Protein AF-A0A7X5ISE6-F1 (afdb_monomer_lite)

Sequence (193 aa):
TLRMEYLSPSQRSSCTLHPVLLGSSGAILRELVGQMGFSLFFSFTLLALGLLLFLIALVLTRFETAGAAFFWLGLFCVCVGSWVFGECNLTGVLIDAPVILYLLAFLGLFTLAVPMLKLGCMVLNLRWESRRLLHGMILALEFCIGAAIVLQLSGIAAFCKTMYLFHVLVPLSLCVFAAVLLRENARYQNRMA

pLDDT: mean 88.92, std 10.64, range [37.72, 98.0]

Secondary structure (DSSP, 8-state):
------PPPTT-S--PPPPPP-S-HHHHHHHHHHHHHHHHHHHHHHHHHHHHHHHHHHHHTTT-THHHHHHHHHHHHHHHHHHHHHT-HHHHHH-S-HHHHHHHHHHHHHHTHHHHHHHHHHHS---HHHHHHHHHHHHHHHHHHHHHHHHHHTTSS-HHHHHHHHHHHHHHHHHHHHHHHHHHHHHH-----

Structure (mmCIF, N/CA/C/O backbone):
data_AF-A0A7X5ISE6-F1
#
_entry.id   AF-A0A7X5ISE6-F1
#
loop_
_atom_site.group_PDB
_atom_site.id
_atom_site.type_symbol
_atom_site.label_atom_id
_atom_site.label_alt_id
_atom_site.label_comp_id
_atom_site.label_asym_id
_atom_site.label_entity_id
_atom_site.label_seq_id
_atom_site.pdbx_PDB_ins_code
_atom_site.Cartn_x
_atom_site.Cartn_y
_atom_site.Cartn_z
_atom_site.occupancy
_atom_site.B_iso_or_equiv
_atom_site.auth_seq_id
_atom_site.auth_comp_id
_atom_site.auth_asym_id
_atom_site.auth_atom_id
_atom_site.pdbx_PDB_model_num
ATOM 1 N N . THR A 1 1 ? 23.378 4.872 -34.769 1.00 69.81 1 THR A N 1
ATOM 2 C CA . THR A 1 1 ? 22.743 5.843 -33.851 1.00 69.81 1 THR A CA 1
ATOM 3 C C . THR A 1 1 ? 21.479 5.216 -33.305 1.00 69.81 1 THR A C 1
ATOM 5 O O . THR A 1 1 ? 20.691 4.707 -34.089 1.00 69.81 1 THR A O 1
ATOM 8 N N . LEU A 1 2 ? 21.312 5.165 -31.981 1.00 76.69 2 LEU A N 1
ATOM 9 C CA . LEU A 1 2 ? 20.079 4.667 -31.365 1.00 76.69 2 LEU A CA 1
ATOM 10 C C . LEU A 1 2 ? 19.071 5.826 -31.322 1.00 76.69 2 LEU A C 1
ATOM 12 O O . LEU A 1 2 ? 19.390 6.879 -30.775 1.00 76.69 2 LEU A O 1
ATOM 16 N N . ARG A 1 3 ? 17.897 5.662 -31.936 1.00 82.44 3 ARG A N 1
ATOM 17 C CA . ARG A 1 3 ? 16.819 6.664 -31.951 1.00 82.44 3 ARG A CA 1
ATOM 18 C C . ARG A 1 3 ? 15.628 6.081 -31.199 1.00 82.44 3 ARG A C 1
ATOM 20 O O . ARG A 1 3 ? 15.099 5.058 -31.616 1.00 82.44 3 ARG A O 1
ATOM 27 N N . MET A 1 4 ? 15.244 6.710 -30.091 1.00 79.12 4 MET A N 1
ATOM 28 C CA . MET A 1 4 ? 14.016 6.383 -29.364 1.00 79.12 4 MET A CA 1
ATOM 29 C C . MET A 1 4 ? 12.951 7.416 -29.714 1.00 79.12 4 MET A C 1
ATOM 31 O O . MET A 1 4 ? 13.201 8.616 -29.606 1.00 79.12 4 MET A O 1
ATOM 35 N N . GLU A 1 5 ? 11.777 6.951 -30.128 1.00 83.69 5 GLU A N 1
ATOM 36 C CA . GLU A 1 5 ? 10.619 7.800 -30.400 1.00 83.69 5 GLU A CA 1
ATOM 37 C C . GLU A 1 5 ? 9.554 7.545 -29.341 1.00 83.69 5 GLU A C 1
ATOM 39 O O . GLU A 1 5 ? 9.140 6.409 -29.119 1.00 83.69 5 GLU A O 1
ATOM 44 N N . TYR A 1 6 ? 9.129 8.612 -28.671 1.00 76.44 6 TYR A N 1
ATOM 45 C CA . TYR A 1 6 ? 8.110 8.556 -27.634 1.00 76.44 6 TYR A CA 1
ATOM 46 C C . TYR A 1 6 ? 6.813 9.144 -28.176 1.00 76.44 6 TYR A C 1
ATOM 48 O O . TYR A 1 6 ? 6.801 10.244 -28.728 1.00 76.44 6 TYR A O 1
ATOM 56 N N . LEU A 1 7 ? 5.713 8.417 -27.996 1.00 78.12 7 LEU A N 1
ATOM 57 C CA . LEU A 1 7 ? 4.374 8.910 -28.293 1.00 78.12 7 LEU A CA 1
ATOM 58 C C . LEU A 1 7 ? 3.784 9.551 -27.037 1.00 78.12 7 LEU A C 1
ATOM 60 O O . LEU A 1 7 ? 3.922 9.018 -25.934 1.00 78.12 7 LEU A O 1
ATOM 64 N N . SER A 1 8 ? 3.119 10.694 -27.201 1.00 73.62 8 SER A N 1
ATOM 65 C CA . SER A 1 8 ? 2.448 11.356 -26.083 1.00 73.62 8 SER A CA 1
ATOM 66 C C . SER A 1 8 ? 1.274 10.497 -25.587 1.00 73.62 8 SER A C 1
ATOM 68 O O . SER A 1 8 ? 0.441 10.088 -26.404 1.00 73.62 8 SER A O 1
ATOM 70 N N . PRO A 1 9 ? 1.177 10.194 -24.280 1.00 67.81 9 PRO A N 1
ATOM 71 C CA . PRO A 1 9 ? 0.080 9.395 -23.751 1.00 67.81 9 PRO A CA 1
ATOM 72 C C . PRO A 1 9 ? -1.248 10.162 -23.824 1.00 67.81 9 PRO A C 1
ATOM 74 O O . PRO A 1 9 ? -1.342 11.308 -23.401 1.00 67.81 9 PRO A O 1
ATOM 77 N N . SER A 1 10 ? -2.323 9.501 -24.263 1.00 67.56 10 SER A N 1
ATOM 78 C CA . SER A 1 10 ? -3.666 10.106 -24.348 1.00 67.56 10 SER A CA 1
ATOM 79 C C . SER A 1 10 ? -4.289 10.444 -22.987 1.00 67.56 10 SER A C 1
ATOM 81 O O . SER A 1 10 ? -5.228 11.230 -22.910 1.00 67.56 10 SER A O 1
ATOM 83 N N . GLN A 1 11 ? -3.776 9.856 -21.901 1.00 64.38 11 GLN A N 1
ATOM 84 C CA . GLN A 1 11 ? -4.344 9.991 -20.555 1.00 64.38 11 GLN A CA 1
ATOM 85 C C . GLN A 1 11 ? -3.546 10.901 -19.604 1.00 64.38 11 GLN A C 1
ATOM 87 O O . GLN A 1 11 ? -3.970 11.078 -18.459 1.00 64.38 11 GLN A O 1
ATOM 92 N N . ARG A 1 12 ? -2.400 11.467 -20.022 1.00 64.12 12 ARG A N 1
ATOM 93 C CA . ARG A 1 12 ? -1.559 12.345 -19.178 1.00 64.12 12 ARG A CA 1
ATOM 94 C C . ARG A 1 12 ? -0.988 13.509 -19.986 1.00 64.12 12 ARG A C 1
ATOM 96 O O . ARG A 1 12 ? -0.661 13.345 -21.151 1.00 64.12 12 ARG A O 1
ATOM 103 N N . SER A 1 13 ? -0.839 14.669 -19.349 1.00 68.88 13 SER A N 1
ATOM 104 C CA . SER A 1 13 ? -0.326 15.897 -19.976 1.00 68.88 13 SER A CA 1
ATOM 105 C C . SER A 1 13 ? 1.185 16.106 -19.814 1.00 68.88 13 SER A C 1
ATOM 107 O O . SER A 1 13 ? 1.724 17.064 -20.360 1.00 68.88 13 SER A O 1
ATOM 109 N N . SER A 1 14 ? 1.876 15.239 -19.068 1.00 68.00 14 SER A N 1
ATOM 110 C CA . SER A 1 14 ? 3.328 15.281 -18.881 1.00 68.00 14 SER A CA 1
ATOM 111 C C . SER A 1 14 ? 3.938 13.877 -18.924 1.00 68.00 14 SER A C 1
ATOM 113 O O . SER A 1 14 ? 3.297 12.886 -18.562 1.00 68.00 14 SER A O 1
ATOM 115 N N . CYS A 1 15 ? 5.187 13.797 -19.387 1.00 67.25 15 CYS A N 1
ATOM 116 C CA . CYS A 1 15 ? 5.991 12.581 -19.421 1.00 67.25 15 CYS A CA 1
ATOM 117 C C . CYS A 1 15 ? 7.351 12.888 -18.793 1.00 67.25 15 CYS A C 1
ATOM 119 O O . CYS A 1 15 ? 8.060 13.781 -19.256 1.00 67.25 15 CYS A O 1
ATOM 121 N N . THR A 1 16 ? 7.701 12.161 -17.735 1.00 67.88 16 THR A N 1
ATOM 122 C CA . THR A 1 16 ? 9.050 12.193 -17.168 1.00 67.88 16 THR A CA 1
ATOM 123 C C . THR A 1 16 ? 9.841 11.062 -17.800 1.00 67.88 16 THR A C 1
ATOM 125 O O . THR A 1 16 ? 9.477 9.895 -17.659 1.00 67.88 16 THR A O 1
ATOM 128 N N . LEU A 1 17 ? 10.913 11.408 -18.507 1.00 72.75 17 LEU A N 1
ATOM 129 C CA . LEU A 1 17 ? 11.835 10.429 -19.064 1.00 72.75 17 LEU A CA 1
ATOM 130 C C . LEU A 1 17 ? 12.880 10.079 -18.010 1.00 72.75 17 LEU A C 1
ATOM 132 O O . LEU A 1 17 ? 13.630 10.941 -17.552 1.00 72.75 17 LEU A O 1
ATOM 136 N N . HIS A 1 18 ? 12.918 8.809 -17.623 1.00 71.19 18 HIS A N 1
ATOM 137 C CA . HIS A 1 18 ? 13.980 8.292 -16.772 1.00 71.19 18 HIS A CA 1
ATOM 138 C C . HIS A 1 18 ? 15.288 8.183 -17.569 1.00 71.19 18 HIS A C 1
ATOM 140 O O . HIS A 1 18 ? 15.248 7.966 -18.785 1.00 71.19 18 HIS A O 1
ATOM 146 N N . PRO A 1 19 ? 16.452 8.344 -16.914 1.00 78.56 19 PRO A N 1
ATOM 147 C CA . PRO A 1 19 ? 17.738 8.208 -17.582 1.00 78.56 19 PRO A CA 1
ATOM 148 C C . PRO A 1 19 ? 17.857 6.826 -18.226 1.00 78.56 19 PRO A C 1
ATOM 150 O O . PRO A 1 19 ? 17.602 5.800 -17.595 1.00 78.56 19 PRO A O 1
ATOM 153 N N . VAL A 1 20 ? 18.245 6.808 -19.499 1.00 81.12 20 VAL A N 1
ATOM 154 C CA . VAL A 1 20 ? 18.444 5.565 -20.242 1.00 81.12 20 VAL A CA 1
ATOM 155 C C . VAL A 1 20 ? 19.746 4.921 -19.774 1.00 81.12 20 VAL A C 1
ATOM 157 O O . VAL A 1 20 ? 20.820 5.501 -19.929 1.00 81.12 20 VAL A O 1
ATOM 160 N N . LEU A 1 21 ? 19.659 3.704 -19.236 1.00 82.81 21 LEU A N 1
ATOM 161 C CA . LEU A 1 21 ? 20.831 2.890 -18.927 1.00 82.81 21 LEU A CA 1
ATOM 162 C C . LEU A 1 21 ? 21.329 2.215 -20.212 1.00 82.81 21 LEU A C 1
ATOM 164 O O . LEU A 1 21 ? 20.613 1.429 -20.830 1.00 82.81 21 LEU A O 1
ATOM 168 N N . LEU A 1 22 ? 22.560 2.533 -20.617 1.00 83.88 22 LEU A N 1
ATOM 169 C CA . LEU A 1 22 ? 23.221 1.960 -21.791 1.00 83.88 22 LEU A CA 1
ATOM 170 C C . LEU A 1 22 ? 24.470 1.195 -21.351 1.00 83.88 22 LEU A C 1
ATOM 172 O O . LEU A 1 22 ? 25.325 1.732 -20.653 1.00 83.88 22 LEU A O 1
ATOM 176 N N . GLY A 1 23 ? 24.589 -0.057 -21.778 1.00 86.31 23 GLY A N 1
ATOM 177 C CA . GLY A 1 23 ? 25.718 -0.915 -21.436 1.00 86.31 23 GLY A CA 1
ATOM 178 C C . GLY A 1 23 ? 25.454 -2.369 -21.806 1.00 86.31 23 GLY A C 1
ATOM 179 O O . GLY A 1 23 ? 24.430 -2.694 -22.407 1.00 86.31 23 GLY A O 1
ATOM 180 N N . SER A 1 24 ? 26.377 -3.259 -21.441 1.00 89.38 24 SER A N 1
ATOM 181 C CA . SER A 1 24 ? 26.126 -4.699 -21.532 1.00 89.38 24 SER A CA 1
ATOM 182 C C . SER A 1 24 ? 25.041 -5.114 -20.534 1.00 89.38 24 SER A C 1
ATOM 184 O O . SER A 1 24 ? 24.889 -4.496 -19.477 1.00 89.38 24 SER A O 1
ATOM 186 N N . SER A 1 25 ? 24.318 -6.199 -20.823 1.00 85.69 25 SER A N 1
ATOM 187 C CA . SER A 1 25 ? 23.267 -6.717 -19.934 1.00 85.69 25 SER A CA 1
ATOM 188 C C . SER A 1 25 ? 23.774 -6.947 -18.504 1.00 85.69 25 SER A C 1
ATOM 190 O O . SER A 1 25 ? 23.083 -6.628 -17.542 1.00 85.69 25 SER A O 1
ATOM 192 N N . GLY A 1 26 ? 25.016 -7.426 -18.354 1.00 88.94 26 GLY A N 1
ATOM 193 C CA . GLY A 1 26 ? 25.643 -7.625 -17.045 1.00 88.94 26 GLY A CA 1
ATOM 194 C C . GLY A 1 26 ? 25.950 -6.323 -16.295 1.00 88.94 26 GLY A C 1
ATOM 195 O O . GLY A 1 26 ? 25.810 -6.284 -15.074 1.00 88.94 26 GLY A O 1
ATOM 196 N N . ALA A 1 27 ? 26.333 -5.253 -17.000 1.00 90.81 27 ALA A N 1
ATOM 197 C CA . ALA A 1 27 ? 26.570 -3.945 -16.389 1.00 90.81 27 ALA A CA 1
ATOM 198 C C . ALA A 1 27 ? 25.259 -3.305 -15.906 1.00 90.81 27 ALA A C 1
ATOM 200 O O . ALA A 1 27 ? 25.196 -2.831 -14.774 1.00 90.81 27 ALA A O 1
ATOM 201 N N . ILE A 1 28 ? 24.202 -3.373 -16.724 1.00 90.31 28 ILE A N 1
ATOM 202 C CA . ILE A 1 28 ? 22.865 -2.869 -16.369 1.00 90.31 28 ILE A CA 1
ATOM 203 C C . ILE A 1 28 ? 22.304 -3.632 -15.165 1.00 90.31 28 ILE A C 1
ATOM 205 O O . ILE A 1 28 ? 21.809 -3.019 -14.221 1.00 90.31 28 ILE A O 1
ATOM 209 N N . LEU A 1 29 ? 22.423 -4.964 -15.156 1.00 91.50 29 LEU A N 1
ATOM 210 C CA . LEU A 1 29 ? 21.961 -5.777 -14.033 1.00 91.50 29 LEU A CA 1
ATOM 211 C C . LEU A 1 29 ? 22.720 -5.444 -12.743 1.00 91.50 29 LEU A C 1
ATOM 213 O O . LEU A 1 29 ? 22.100 -5.306 -11.692 1.00 91.50 29 LEU A O 1
ATOM 217 N N . ARG A 1 30 ? 24.049 -5.284 -12.809 1.00 92.44 30 ARG A N 1
ATOM 218 C CA . ARG A 1 30 ? 24.864 -4.917 -11.642 1.00 92.44 30 ARG A CA 1
ATOM 219 C C . ARG A 1 30 ? 24.468 -3.551 -11.081 1.00 92.44 30 ARG A C 1
ATOM 221 O O . ARG A 1 30 ? 24.375 -3.421 -9.864 1.00 92.44 30 ARG A O 1
ATOM 228 N N . GLU A 1 31 ? 24.204 -2.575 -11.946 1.00 92.31 31 GLU A N 1
ATOM 229 C CA . GLU A 1 31 ? 23.726 -1.250 -11.541 1.00 92.31 31 GLU A CA 1
ATOM 230 C C . GLU A 1 31 ? 22.360 -1.338 -10.844 1.00 92.31 31 GLU A C 1
ATOM 232 O O . GLU A 1 31 ? 22.194 -0.846 -9.730 1.00 92.31 31 GLU A O 1
ATOM 237 N N . LEU A 1 32 ? 21.397 -2.047 -11.445 1.00 91.25 32 LEU A N 1
ATOM 238 C CA . LEU A 1 32 ? 20.060 -2.229 -10.868 1.00 91.25 32 LEU A CA 1
ATOM 239 C C . LEU A 1 32 ? 20.090 -2.984 -9.534 1.00 91.25 32 LEU A C 1
ATOM 241 O O . LEU A 1 32 ? 19.357 -2.629 -8.612 1.00 91.25 32 LEU A O 1
ATOM 245 N N . VAL A 1 33 ? 20.947 -3.998 -9.399 1.00 93.94 33 VAL A N 1
ATOM 246 C CA . VAL A 1 33 ? 21.169 -4.699 -8.124 1.00 93.94 33 VAL A CA 1
ATOM 247 C C . VAL A 1 33 ? 21.787 -3.762 -7.087 1.00 93.94 33 VAL A C 1
ATOM 249 O O . VAL A 1 33 ? 21.351 -3.772 -5.937 1.00 93.94 33 VAL A O 1
ATOM 252 N N . GLY A 1 34 ? 22.750 -2.924 -7.477 1.00 92.94 34 GLY A N 1
ATOM 253 C CA . GLY A 1 34 ? 23.351 -1.927 -6.590 1.00 92.94 34 GLY A CA 1
ATOM 254 C C . GLY A 1 34 ? 22.341 -0.899 -6.075 1.00 92.94 34 GLY A C 1
ATOM 255 O O . GLY A 1 34 ? 22.352 -0.573 -4.890 1.00 92.94 34 GLY A O 1
ATOM 256 N N . GLN A 1 35 ? 21.432 -0.433 -6.934 1.00 92.50 35 GLN A N 1
ATOM 257 C CA . GLN A 1 35 ? 20.435 0.580 -6.571 1.00 92.50 35 GLN A CA 1
ATOM 258 C C . GLN A 1 35 ? 19.206 0.004 -5.853 1.00 92.50 35 GLN A C 1
ATOM 260 O O . GLN A 1 35 ? 18.686 0.617 -4.923 1.00 92.50 35 GLN A O 1
ATOM 265 N N . MET A 1 36 ? 18.711 -1.159 -6.284 1.00 92.94 36 MET A N 1
ATOM 266 C CA . MET A 1 36 ? 17.397 -1.677 -5.876 1.00 92.94 36 MET A CA 1
ATOM 267 C C . MET A 1 36 ? 17.444 -3.055 -5.210 1.00 92.94 36 MET A C 1
ATOM 269 O O . MET A 1 36 ? 16.402 -3.551 -4.780 1.00 92.94 36 MET A O 1
ATOM 273 N N . GLY A 1 37 ? 18.621 -3.669 -5.062 1.00 92.62 37 GLY A N 1
ATOM 274 C CA . GLY A 1 37 ? 18.769 -4.991 -4.447 1.00 92.62 37 GLY A CA 1
ATOM 275 C C . GLY A 1 37 ? 18.249 -5.049 -3.009 1.00 92.62 37 GLY A C 1
ATOM 276 O O . GLY A 1 37 ? 17.556 -5.998 -2.648 1.00 92.62 37 GLY A O 1
ATOM 277 N N . PHE A 1 38 ? 18.492 -4.003 -2.208 1.00 93.81 38 PHE A N 1
ATOM 278 C CA . PHE A 1 38 ? 17.929 -3.903 -0.856 1.00 93.81 38 PHE A CA 1
ATOM 279 C C . PHE A 1 38 ? 16.398 -3.817 -0.876 1.00 93.81 38 PHE A C 1
ATOM 281 O O . PHE A 1 38 ? 15.737 -4.523 -0.121 1.00 93.81 38 PHE A O 1
ATOM 288 N N . SER A 1 39 ? 15.8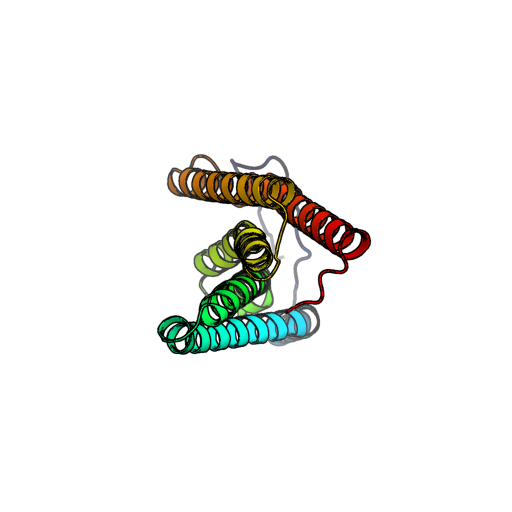37 -2.992 -1.766 1.00 94.50 39 SER A N 1
ATOM 289 C CA . SER A 1 39 ? 14.385 -2.847 -1.933 1.00 94.50 39 SER A CA 1
ATOM 290 C C . SER A 1 39 ? 13.736 -4.183 -2.305 1.00 94.50 39 SER A C 1
ATOM 292 O O . SER A 1 39 ? 12.758 -4.609 -1.688 1.00 94.50 39 SER A O 1
ATOM 294 N N . LEU A 1 40 ? 14.352 -4.910 -3.243 1.00 94.81 40 LEU A N 1
ATOM 295 C CA . LEU A 1 40 ? 13.904 -6.237 -3.644 1.00 94.81 40 LEU A CA 1
ATOM 296 C C . LEU A 1 40 ? 13.961 -7.233 -2.477 1.00 94.81 40 LEU A C 1
ATOM 298 O O . LEU A 1 40 ? 12.964 -7.890 -2.181 1.00 94.81 40 LEU A O 1
ATOM 302 N N . PHE A 1 41 ? 15.086 -7.312 -1.766 1.00 96.25 41 PHE A N 1
ATOM 303 C CA . PHE A 1 41 ? 15.225 -8.174 -0.589 1.00 96.25 41 PHE A CA 1
ATOM 304 C C . PHE A 1 41 ? 14.191 -7.850 0.504 1.00 96.25 41 PHE A C 1
ATOM 306 O O . PHE A 1 41 ? 13.556 -8.751 1.062 1.00 9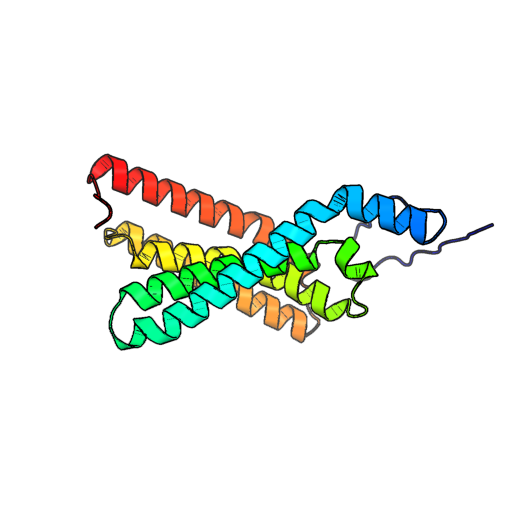6.25 41 PHE A O 1
ATOM 313 N N . PHE A 1 42 ? 13.980 -6.564 0.782 1.00 95.81 42 PHE A N 1
ATOM 314 C CA . PHE A 1 42 ? 12.999 -6.093 1.754 1.00 95.81 42 PHE A CA 1
ATOM 315 C C . PHE A 1 42 ? 11.573 -6.484 1.351 1.00 95.81 42 PHE A C 1
ATOM 317 O O . PHE A 1 42 ? 10.816 -6.985 2.183 1.00 95.81 42 PHE A O 1
ATOM 324 N N . SER A 1 43 ? 11.225 -6.348 0.067 1.00 97.06 43 SER A N 1
ATOM 325 C CA . SER A 1 43 ? 9.914 -6.756 -0.449 1.00 97.06 43 SER A CA 1
ATOM 326 C C . SER A 1 43 ? 9.656 -8.256 -0.274 1.00 97.06 43 SER A C 1
ATOM 328 O O . SER A 1 43 ? 8.604 -8.636 0.238 1.00 97.06 43 SER A O 1
ATOM 330 N N . PHE A 1 44 ? 10.637 -9.112 -0.587 1.00 96.62 44 PHE A N 1
ATOM 331 C CA . PHE A 1 44 ? 10.531 -10.556 -0.364 1.00 96.62 44 PHE A CA 1
ATOM 332 C C . PHE A 1 44 ? 10.376 -10.896 1.115 1.00 96.62 44 PHE A C 1
ATOM 334 O O . PHE A 1 44 ? 9.544 -11.729 1.469 1.00 96.62 44 PHE A O 1
ATOM 341 N N . THR A 1 45 ? 11.135 -10.224 1.981 1.00 97.75 45 THR A N 1
ATOM 342 C CA . THR A 1 45 ? 11.044 -10.410 3.434 1.00 97.75 45 THR A CA 1
ATOM 343 C C . THR A 1 45 ? 9.645 -10.062 3.944 1.00 97.75 45 THR A C 1
ATOM 345 O O . THR A 1 45 ? 9.062 -10.833 4.704 1.00 97.75 45 THR A O 1
ATOM 348 N N . LEU A 1 46 ? 9.066 -8.945 3.491 1.00 97.94 46 LEU A N 1
ATOM 349 C CA . LEU A 1 46 ? 7.710 -8.538 3.863 1.00 97.94 46 LEU A CA 1
ATOM 350 C C . LEU A 1 46 ? 6.636 -9.493 3.338 1.00 97.94 46 LEU A C 1
ATOM 352 O O . LEU A 1 46 ? 5.712 -9.822 4.078 1.00 97.94 46 LEU A O 1
ATOM 356 N N . LEU A 1 47 ? 6.753 -9.959 2.092 1.00 97.81 47 LEU A N 1
ATOM 357 C CA . LEU A 1 47 ? 5.814 -10.927 1.520 1.00 97.81 47 LEU A CA 1
ATOM 358 C C . LEU A 1 47 ? 5.873 -12.269 2.263 1.00 97.81 47 LEU A C 1
ATOM 360 O O . LEU A 1 47 ? 4.829 -12.820 2.613 1.00 97.81 47 LEU A O 1
ATOM 364 N N . ALA A 1 48 ? 7.077 -12.767 2.560 1.00 97.50 48 ALA A N 1
ATOM 365 C CA . ALA A 1 48 ? 7.273 -14.000 3.318 1.00 97.50 48 ALA A CA 1
ATOM 366 C C . ALA A 1 48 ? 6.736 -13.879 4.752 1.00 97.50 48 ALA A C 1
ATOM 368 O O . ALA A 1 48 ? 6.014 -14.763 5.216 1.00 97.50 48 ALA A O 1
ATOM 369 N N . LEU A 1 49 ? 7.026 -12.766 5.434 1.00 97.62 49 LEU A N 1
ATOM 370 C CA . LEU A 1 49 ? 6.487 -12.476 6.762 1.00 97.62 49 LEU A CA 1
ATOM 371 C C . LEU A 1 49 ? 4.958 -12.377 6.731 1.00 97.62 49 LEU A C 1
ATOM 373 O O . LEU A 1 49 ? 4.289 -12.968 7.571 1.00 97.62 49 LEU A O 1
ATOM 377 N N . GLY A 1 50 ? 4.397 -11.670 5.751 1.00 96.75 50 GLY A N 1
ATOM 378 C CA . GLY A 1 50 ? 2.954 -11.522 5.595 1.00 96.75 50 GLY A CA 1
ATOM 379 C C . GLY A 1 50 ? 2.247 -12.860 5.381 1.00 96.75 50 GLY A C 1
ATOM 380 O O . GLY A 1 50 ? 1.237 -13.131 6.031 1.00 96.75 50 GLY A O 1
ATOM 381 N N . LEU A 1 51 ? 2.819 -13.731 4.544 1.00 95.19 51 LEU A N 1
ATOM 382 C CA . LEU A 1 51 ? 2.322 -15.091 4.337 1.00 95.19 51 LEU A CA 1
ATOM 383 C C . LEU A 1 51 ? 2.408 -15.929 5.619 1.00 95.19 51 LEU A C 1
ATOM 385 O O . LEU A 1 51 ? 1.439 -16.594 5.978 1.00 95.19 51 LEU A O 1
ATOM 389 N N . LEU A 1 52 ? 3.534 -15.872 6.334 1.00 96.31 52 LEU A N 1
ATOM 390 C CA . LEU A 1 52 ? 3.705 -16.569 7.609 1.00 96.31 52 LEU A CA 1
ATOM 391 C C . LEU A 1 52 ? 2.650 -16.127 8.634 1.00 96.31 52 LEU A C 1
ATOM 393 O O . LEU A 1 52 ? 2.001 -16.968 9.254 1.00 96.31 52 LEU A O 1
ATOM 397 N N . LEU A 1 53 ? 2.437 -14.818 8.778 1.00 94.62 53 LEU A N 1
ATOM 398 C CA . LEU A 1 53 ? 1.434 -14.253 9.683 1.00 94.62 53 LEU A CA 1
ATOM 399 C C . LEU A 1 53 ? 0.008 -14.645 9.287 1.00 94.62 53 LEU A C 1
ATOM 401 O O . LEU A 1 53 ? -0.804 -14.939 10.161 1.00 94.62 53 LEU A O 1
ATOM 405 N N . PHE A 1 54 ? -0.293 -14.711 7.988 1.00 89.81 54 PHE A N 1
ATOM 406 C CA . PHE A 1 54 ? -1.575 -15.210 7.495 1.00 89.81 54 PHE A CA 1
ATOM 407 C C . PHE A 1 54 ? -1.791 -16.690 7.853 1.00 89.81 54 PHE A C 1
ATOM 409 O O . PHE A 1 54 ? -2.864 -17.053 8.333 1.00 89.81 54 PHE A O 1
ATOM 416 N N . LEU A 1 55 ? -0.773 -17.542 7.694 1.00 90.75 55 LEU A N 1
ATOM 417 C CA . LEU A 1 55 ? -0.852 -18.954 8.090 1.00 90.75 55 LEU A CA 1
ATOM 418 C C . LEU A 1 55 ? -1.053 -19.110 9.604 1.00 90.75 55 LEU A C 1
ATOM 420 O O . LEU A 1 55 ? -1.912 -19.881 10.032 1.00 90.75 55 LEU A O 1
ATOM 424 N N . ILE A 1 56 ? -0.320 -18.338 10.412 1.00 90.94 56 ILE A N 1
ATOM 425 C CA . ILE A 1 56 ? -0.503 -18.287 11.870 1.00 90.94 56 ILE A CA 1
ATOM 426 C C . ILE A 1 56 ? -1.929 -17.841 12.212 1.00 90.94 56 ILE A C 1
ATOM 428 O O . ILE A 1 56 ? -2.585 -18.457 13.052 1.00 90.94 56 ILE A O 1
ATOM 432 N N . ALA A 1 57 ? -2.442 -16.815 11.532 1.00 89.62 57 ALA A N 1
ATOM 433 C CA . ALA A 1 57 ? -3.799 -16.331 11.731 1.00 89.62 57 ALA A CA 1
ATOM 434 C C . ALA A 1 57 ? -4.851 -17.408 11.431 1.00 89.62 57 ALA A C 1
ATOM 436 O O . ALA A 1 57 ? -5.799 -17.543 12.201 1.00 89.62 57 ALA A O 1
ATOM 437 N N . LEU A 1 58 ? -4.695 -18.221 10.381 1.00 85.44 58 LEU A N 1
ATOM 438 C CA . LEU A 1 58 ? -5.635 -19.313 10.080 1.00 85.44 58 LEU A CA 1
ATOM 439 C C . LEU A 1 58 ? -5.702 -20.369 11.191 1.00 85.44 58 LEU A C 1
ATOM 441 O O . LEU A 1 58 ? -6.768 -20.937 11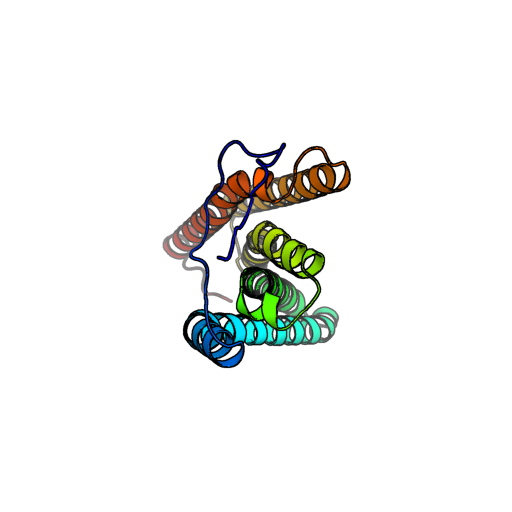.431 1.00 85.44 58 LEU A O 1
ATOM 445 N N . VAL A 1 59 ? -4.584 -20.626 11.872 1.00 85.88 59 VAL A N 1
ATOM 446 C CA . VAL A 1 59 ? -4.542 -21.544 13.016 1.00 85.88 59 VAL A CA 1
ATOM 447 C C . VAL A 1 59 ? -5.157 -20.880 14.247 1.00 85.88 59 VAL A C 1
ATOM 449 O O . VAL A 1 59 ? -6.067 -21.441 14.852 1.00 85.88 59 VAL A O 1
ATOM 452 N N . LEU A 1 60 ? -4.709 -19.671 14.596 1.00 83.88 60 LEU A N 1
ATOM 453 C CA . LEU A 1 60 ? -5.099 -18.992 15.835 1.00 83.88 60 LEU A CA 1
ATOM 454 C C . LEU A 1 60 ? -6.522 -18.434 15.822 1.00 83.88 60 LEU A C 1
ATOM 456 O O . LEU A 1 60 ? -7.157 -18.415 16.869 1.00 83.88 60 LEU A O 1
ATOM 460 N N . THR A 1 61 ? -7.065 -18.021 14.672 1.00 72.25 61 THR A N 1
ATOM 461 C CA . THR A 1 61 ? -8.457 -17.523 14.582 1.00 72.25 61 THR A CA 1
ATOM 462 C C . THR A 1 61 ? -9.492 -18.578 14.960 1.00 72.25 61 THR A C 1
ATOM 464 O O . THR A 1 61 ? -10.612 -18.222 15.319 1.00 72.25 61 THR A O 1
ATOM 467 N N . ARG A 1 62 ? -9.131 -19.868 14.931 1.00 69.81 62 ARG A N 1
ATOM 468 C CA . ARG A 1 62 ? -9.996 -20.938 15.444 1.00 69.81 62 ARG A CA 1
ATOM 469 C C . ARG A 1 62 ? -10.098 -20.962 16.969 1.00 69.81 62 ARG A C 1
ATOM 471 O O . ARG A 1 62 ? -11.019 -21.592 17.479 1.00 69.81 62 ARG A O 1
ATOM 478 N N . PHE A 1 63 ? -9.179 -20.305 17.674 1.00 64.25 63 PHE A N 1
ATOM 479 C CA . PHE A 1 63 ? -9.038 -20.412 19.125 1.00 64.25 63 PHE A CA 1
ATOM 480 C C . PHE A 1 63 ? -9.149 -19.063 19.841 1.00 64.25 63 PHE A C 1
ATOM 482 O O . PHE A 1 63 ? -9.748 -19.005 20.909 1.00 64.25 63 PHE A O 1
ATOM 489 N N . GLU A 1 64 ? -8.634 -17.976 19.259 1.00 73.69 64 GLU A N 1
ATOM 490 C CA . GLU A 1 64 ? -8.584 -16.667 19.912 1.00 73.69 64 GLU A CA 1
ATOM 491 C C . GLU A 1 64 ? -8.778 -15.491 18.948 1.00 73.69 64 GLU A C 1
ATOM 493 O O . GLU A 1 64 ? -8.409 -15.524 17.770 1.00 73.69 64 GLU A O 1
ATOM 498 N N . THR A 1 65 ? -9.279 -14.380 19.495 1.00 71.06 65 THR A N 1
ATOM 499 C CA . THR A 1 65 ? -9.359 -13.089 18.797 1.00 71.06 65 THR A CA 1
ATOM 500 C C . THR A 1 65 ? -7.976 -12.569 18.396 1.00 71.06 65 THR A C 1
ATOM 502 O O . THR A 1 65 ? -7.866 -11.889 17.378 1.00 71.06 65 THR A O 1
ATOM 505 N N . ALA A 1 66 ? -6.906 -12.957 19.101 1.00 72.75 66 ALA A N 1
ATOM 506 C CA . ALA A 1 66 ? -5.522 -12.644 18.740 1.00 72.75 66 ALA A CA 1
ATOM 507 C C . ALA A 1 66 ? -5.170 -13.058 17.296 1.00 72.75 66 ALA A C 1
ATOM 509 O O . ALA A 1 66 ? -4.416 -12.358 16.617 1.00 72.75 66 ALA A O 1
ATOM 510 N N . GLY A 1 67 ? -5.782 -14.129 16.773 1.00 79.94 67 GLY A N 1
ATOM 511 C CA . GLY A 1 67 ? -5.586 -14.567 15.390 1.00 79.94 67 GLY A CA 1
ATOM 512 C C . GLY A 1 67 ? -5.956 -13.504 14.351 1.00 79.94 67 GLY A C 1
ATOM 513 O O . GLY A 1 67 ? -5.279 -13.376 13.332 1.00 79.94 67 GLY A O 1
ATOM 514 N N . ALA A 1 68 ? -6.978 -12.685 14.610 1.00 85.81 68 ALA A N 1
ATOM 515 C CA . ALA A 1 68 ? -7.376 -11.645 13.665 1.00 85.81 68 ALA A CA 1
ATOM 516 C C . ALA A 1 68 ? -6.451 -10.411 13.706 1.00 85.81 68 ALA A C 1
ATOM 518 O O . ALA A 1 68 ? -6.323 -9.728 12.691 1.00 85.81 68 ALA A O 1
ATOM 519 N N . ALA A 1 69 ? -5.711 -10.173 14.797 1.00 90.19 69 ALA A N 1
ATOM 520 C CA . ALA A 1 69 ? -4.641 -9.172 14.801 1.00 90.19 69 ALA A CA 1
ATOM 521 C C . ALA A 1 69 ? -3.480 -9.604 13.886 1.00 90.19 69 ALA A C 1
ATOM 523 O O . ALA A 1 69 ? -3.035 -8.828 13.038 1.00 90.19 69 ALA A O 1
ATOM 524 N N . PHE A 1 70 ? -3.049 -10.868 13.973 1.00 92.00 70 PHE A N 1
ATOM 525 C CA . PHE A 1 70 ? -2.036 -11.417 13.063 1.00 92.00 70 PHE A CA 1
ATOM 526 C C . PHE A 1 70 ? -2.485 -11.389 11.599 1.00 92.00 70 PHE A C 1
ATOM 528 O O . PHE A 1 70 ? -1.671 -11.101 10.724 1.00 92.00 70 PHE A O 1
ATOM 535 N N . PHE A 1 71 ? -3.776 -11.608 11.331 1.00 92.94 71 PHE A N 1
ATOM 536 C CA . PHE A 1 71 ? -4.336 -11.489 9.985 1.00 92.94 71 PHE A CA 1
ATOM 537 C C . PHE A 1 71 ? -4.154 -10.079 9.407 1.00 92.94 71 PHE A C 1
ATOM 539 O O . PHE A 1 71 ? -3.611 -9.931 8.312 1.00 92.94 71 PHE A O 1
ATOM 546 N N . TRP A 1 72 ? -4.572 -9.037 10.137 1.00 94.44 72 TRP A N 1
ATOM 547 C CA . TRP A 1 72 ? -4.462 -7.658 9.649 1.00 94.44 72 TRP A CA 1
ATOM 548 C C . TRP A 1 72 ? -3.007 -7.205 9.521 1.00 94.44 72 TRP A C 1
ATOM 550 O O . TRP A 1 72 ? -2.664 -6.548 8.540 1.00 94.44 72 TRP A O 1
ATOM 560 N N . LEU A 1 73 ? -2.137 -7.601 10.454 1.00 95.31 73 LEU A N 1
ATOM 561 C CA . LEU A 1 73 ? -0.704 -7.324 10.353 1.00 95.31 73 LEU A CA 1
ATOM 562 C C . LEU A 1 73 ? -0.072 -8.031 9.144 1.00 95.31 73 LEU A C 1
ATOM 564 O O . LEU A 1 73 ? 0.675 -7.412 8.390 1.00 95.31 73 LEU A O 1
ATOM 568 N N . GLY A 1 74 ? -0.408 -9.303 8.921 1.00 95.81 74 GLY A N 1
ATOM 569 C CA . GLY A 1 74 ? 0.062 -10.062 7.764 1.00 95.81 74 GLY A CA 1
ATOM 570 C C . GLY A 1 74 ? -0.386 -9.435 6.448 1.00 95.81 74 GLY A C 1
ATOM 571 O O . GLY A 1 74 ? 0.430 -9.244 5.547 1.00 95.81 74 GLY A O 1
ATOM 572 N N . LEU A 1 75 ? -1.654 -9.023 6.360 1.00 96.00 75 LEU A N 1
ATOM 573 C CA . LEU A 1 75 ? -2.188 -8.334 5.187 1.00 96.00 75 LEU A CA 1
ATOM 574 C C . LEU A 1 75 ? -1.483 -6.992 4.943 1.00 96.00 75 LEU A C 1
ATOM 576 O O . LEU A 1 75 ? -1.156 -6.682 3.801 1.00 96.00 75 LEU A O 1
ATOM 580 N N . PHE A 1 76 ? -1.182 -6.229 5.998 1.00 97.19 76 PHE A N 1
ATOM 581 C CA . PHE A 1 76 ? -0.374 -5.013 5.888 1.00 97.19 76 PHE A CA 1
ATOM 582 C C . PHE A 1 76 ? 1.014 -5.300 5.295 1.00 97.19 76 PHE A C 1
ATOM 584 O O . PHE A 1 76 ? 1.413 -4.639 4.333 1.00 97.19 76 PHE A O 1
ATOM 591 N N . CYS A 1 77 ? 1.719 -6.318 5.802 1.00 97.88 77 CYS A N 1
ATOM 592 C CA . CYS A 1 77 ? 3.014 -6.740 5.262 1.00 97.88 77 CYS A CA 1
ATOM 593 C C . CYS A 1 77 ? 2.919 -7.136 3.782 1.00 97.88 77 CYS A C 1
ATOM 595 O O . CYS A 1 77 ? 3.768 -6.726 2.991 1.00 97.88 77 CYS A O 1
ATOM 597 N N . VAL A 1 78 ? 1.870 -7.866 3.386 1.00 98.00 78 VAL A N 1
ATOM 598 C CA . VAL A 1 78 ? 1.640 -8.231 1.980 1.00 98.00 78 VAL A CA 1
ATOM 599 C C . VAL A 1 78 ? 1.402 -6.996 1.111 1.00 98.00 78 VAL A C 1
ATOM 601 O O . VAL A 1 78 ? 1.977 -6.916 0.027 1.00 98.00 78 VAL A O 1
ATOM 604 N N . CYS A 1 79 ? 0.609 -6.018 1.560 1.00 97.62 79 CYS A N 1
ATOM 605 C CA . CYS A 1 79 ? 0.356 -4.792 0.797 1.00 97.62 79 CYS A CA 1
ATOM 606 C C . CYS A 1 79 ? 1.639 -3.981 0.571 1.00 97.62 79 CYS A C 1
ATOM 608 O O . CYS A 1 79 ? 1.934 -3.611 -0.565 1.00 97.62 79 CYS A O 1
ATOM 610 N N . VAL A 1 80 ? 2.428 -3.748 1.628 1.00 97.69 80 VAL A N 1
ATOM 611 C CA . VAL A 1 80 ? 3.701 -3.015 1.517 1.00 97.69 80 VAL A CA 1
ATOM 612 C C . VAL A 1 80 ? 4.702 -3.802 0.671 1.00 97.69 80 VAL A C 1
ATOM 614 O O . VAL A 1 80 ? 5.318 -3.235 -0.225 1.00 97.69 80 VAL A O 1
ATOM 617 N N . GLY A 1 81 ? 4.827 -5.112 0.898 1.00 97.94 81 GLY A N 1
ATOM 618 C CA . GLY A 1 81 ? 5.700 -5.979 0.109 1.00 97.94 81 GLY A CA 1
ATOM 619 C C . GLY A 1 81 ? 5.337 -5.973 -1.377 1.00 97.94 81 GLY A C 1
ATOM 620 O O . GLY A 1 81 ? 6.218 -5.806 -2.211 1.00 97.94 81 GLY A O 1
ATOM 621 N N . SER A 1 82 ? 4.045 -6.060 -1.708 1.00 97.81 82 SER A N 1
ATOM 622 C CA . SER A 1 82 ? 3.544 -6.003 -3.091 1.00 97.81 82 SER A CA 1
ATOM 623 C C . SER A 1 82 ? 3.848 -4.664 -3.753 1.00 97.81 82 SER A C 1
ATOM 625 O O . SER A 1 82 ? 4.300 -4.636 -4.896 1.00 97.81 82 SER A O 1
ATOM 627 N N . TRP A 1 83 ? 3.654 -3.563 -3.022 1.00 97.94 83 TRP A N 1
ATOM 628 C CA . TRP A 1 83 ? 3.967 -2.231 -3.524 1.00 97.94 83 TRP A CA 1
ATOM 629 C C . TRP A 1 83 ? 5.458 -2.088 -3.850 1.00 97.94 83 TRP A C 1
ATOM 631 O O . TRP A 1 83 ? 5.812 -1.757 -4.981 1.00 97.94 83 TRP A O 1
ATOM 641 N N . VAL A 1 84 ? 6.330 -2.406 -2.887 1.00 97.19 84 VAL A N 1
ATOM 642 C CA . VAL A 1 84 ? 7.791 -2.312 -3.052 1.00 97.19 84 VAL A CA 1
ATOM 643 C C . VAL A 1 84 ? 8.281 -3.244 -4.166 1.00 97.19 84 VAL A C 1
ATOM 645 O O . VAL A 1 84 ? 9.157 -2.869 -4.941 1.00 97.19 84 VAL A O 1
ATOM 648 N N . PHE A 1 85 ? 7.698 -4.439 -4.281 1.00 96.88 85 PHE A N 1
ATOM 649 C CA . PHE A 1 85 ? 8.030 -5.404 -5.326 1.00 96.88 85 PHE A CA 1
ATOM 650 C C . PHE A 1 85 ? 7.639 -4.914 -6.727 1.00 96.88 85 PHE A C 1
ATOM 652 O O . PHE A 1 85 ? 8.425 -5.048 -7.667 1.00 96.88 85 PHE A O 1
ATOM 659 N N . GLY A 1 86 ? 6.440 -4.340 -6.869 1.00 95.00 86 GLY A N 1
ATOM 660 C CA . GLY A 1 86 ? 5.932 -3.824 -8.141 1.00 95.00 86 GLY A CA 1
ATOM 661 C C . GLY A 1 86 ? 6.652 -2.562 -8.626 1.00 95.00 86 GLY A C 1
ATOM 662 O O . GLY A 1 86 ? 6.856 -2.408 -9.825 1.00 95.00 86 GLY A O 1
ATOM 663 N N . GLU A 1 87 ? 7.088 -1.692 -7.710 1.00 93.00 87 GLU A N 1
ATOM 664 C CA . GLU A 1 87 ? 7.862 -0.474 -8.025 1.00 93.00 87 GLU A CA 1
ATOM 665 C C . GLU A 1 87 ? 9.359 -0.742 -8.270 1.00 93.00 87 GLU A C 1
ATOM 667 O O . GLU A 1 87 ? 10.124 0.159 -8.618 1.00 93.00 87 GLU A O 1
ATOM 672 N N . CYS A 1 88 ? 9.826 -1.974 -8.066 1.00 93.06 88 CYS A N 1
ATOM 673 C CA . CYS A 1 88 ? 11.234 -2.304 -8.206 1.00 93.06 88 CYS A CA 1
ATOM 674 C C . CYS A 1 88 ? 11.613 -2.527 -9.679 1.00 93.06 88 CYS A C 1
ATOM 676 O O . CYS A 1 88 ? 11.320 -3.572 -10.243 1.00 93.06 88 CYS A O 1
ATOM 678 N N . ASN A 1 89 ? 12.359 -1.619 -10.315 1.00 91.12 89 ASN A N 1
ATOM 679 C CA . ASN A 1 89 ? 12.787 -1.815 -11.714 1.00 91.12 89 ASN A CA 1
ATOM 680 C C . ASN A 1 89 ? 13.601 -3.106 -11.926 1.00 91.12 89 ASN A C 1
ATOM 682 O O . ASN A 1 89 ? 13.583 -3.677 -13.016 1.00 91.12 89 ASN A O 1
ATOM 686 N N . LEU A 1 90 ? 14.289 -3.597 -10.886 1.00 90.25 90 LEU A N 1
ATOM 687 C CA . LEU A 1 90 ? 14.983 -4.883 -10.931 1.00 90.25 90 LEU A CA 1
ATOM 688 C C . LEU A 1 90 ? 14.008 -6.062 -11.105 1.00 90.25 90 LEU A C 1
ATOM 690 O O . LEU A 1 90 ? 14.343 -7.001 -11.823 1.00 90.25 90 LEU A O 1
ATOM 694 N N . THR A 1 91 ? 12.796 -6.023 -10.533 1.00 91.75 91 THR A N 1
ATOM 695 C CA . THR A 1 91 ? 11.788 -7.077 -10.775 1.00 91.75 91 THR A CA 1
ATOM 696 C C . THR A 1 91 ? 11.293 -7.056 -12.212 1.00 91.75 91 THR A C 1
ATOM 698 O O . THR A 1 91 ? 11.092 -8.124 -12.777 1.00 91.75 91 THR A O 1
ATOM 701 N N . GLY A 1 92 ? 11.208 -5.880 -12.839 1.00 87.69 92 GLY A N 1
ATOM 702 C CA . GLY A 1 92 ? 10.876 -5.742 -14.261 1.00 87.69 92 GLY A CA 1
ATOM 703 C C . GLY A 1 92 ? 11.895 -6.380 -15.213 1.00 87.69 92 GLY A C 1
ATOM 704 O O . GLY A 1 92 ? 11.536 -6.759 -16.322 1.00 87.69 92 GLY A O 1
ATOM 705 N N . VAL A 1 93 ? 13.152 -6.545 -14.785 1.00 88.31 93 VAL A N 1
ATOM 706 C CA . VAL A 1 93 ? 14.172 -7.297 -15.543 1.00 88.31 93 VAL A CA 1
ATOM 707 C C . VAL A 1 93 ? 14.086 -8.803 -15.273 1.00 88.31 93 VAL A C 1
ATOM 709 O O . VAL A 1 93 ? 14.405 -9.604 -16.147 1.00 88.31 93 VAL A O 1
ATOM 712 N N . LEU A 1 94 ? 13.675 -9.198 -14.065 1.00 88.31 94 LEU A N 1
ATOM 713 C CA . LEU A 1 94 ? 13.598 -10.602 -13.645 1.00 88.31 94 LEU A CA 1
ATOM 714 C C . LEU A 1 94 ? 12.289 -11.291 -14.059 1.00 88.31 94 LEU A C 1
ATOM 716 O O . LEU A 1 94 ? 12.262 -12.513 -14.192 1.00 88.31 94 LEU A O 1
ATOM 720 N N . ILE A 1 95 ? 11.204 -10.530 -14.214 1.00 89.81 95 ILE A N 1
ATOM 721 C CA . ILE A 1 95 ? 9.847 -11.035 -14.428 1.00 89.81 95 ILE A CA 1
ATOM 722 C C . ILE A 1 95 ? 9.237 -10.351 -15.645 1.00 89.81 95 ILE A C 1
ATOM 724 O O . ILE A 1 95 ? 8.943 -9.157 -15.621 1.00 89.81 95 ILE A O 1
ATOM 728 N N . ASP A 1 96 ? 8.942 -11.143 -16.673 1.00 89.75 96 ASP A N 1
ATOM 729 C CA . ASP A 1 96 ? 8.270 -10.681 -17.889 1.00 89.75 96 ASP A CA 1
ATOM 730 C C . ASP A 1 96 ? 6.738 -10.660 -17.714 1.00 89.75 96 ASP A C 1
ATOM 732 O O . ASP A 1 96 ? 5.982 -11.387 -18.357 1.00 89.75 96 ASP A O 1
ATOM 736 N N . ALA A 1 97 ? 6.268 -9.877 -16.739 1.00 91.94 97 ALA A N 1
ATOM 737 C CA . ALA A 1 97 ? 4.844 -9.712 -16.443 1.00 91.94 97 ALA A CA 1
ATOM 738 C C . ALA A 1 97 ? 4.527 -8.274 -15.989 1.00 91.94 97 ALA A C 1
ATOM 740 O O . ALA A 1 97 ? 4.105 -8.055 -14.847 1.00 91.94 97 ALA A O 1
ATOM 741 N N . PRO A 1 98 ? 4.687 -7.269 -16.873 1.00 88.88 98 PRO A N 1
ATOM 742 C CA . PRO A 1 98 ? 4.552 -5.855 -16.513 1.00 88.88 98 PRO A CA 1
ATOM 743 C C . PRO A 1 98 ? 3.162 -5.501 -15.971 1.00 88.88 98 PRO A C 1
ATOM 745 O O . PRO A 1 98 ? 3.040 -4.647 -15.098 1.00 88.88 98 PRO A O 1
ATOM 748 N N . VAL A 1 99 ? 2.109 -6.188 -16.429 1.00 92.44 99 VAL A N 1
ATOM 749 C CA . VAL A 1 99 ? 0.743 -5.995 -15.917 1.00 92.44 99 VAL A CA 1
ATOM 750 C C . VAL A 1 99 ? 0.626 -6.444 -14.459 1.00 92.44 99 VAL A C 1
ATOM 752 O O . VAL A 1 99 ? -0.009 -5.763 -13.662 1.00 92.44 99 VAL A O 1
ATOM 755 N N . ILE A 1 100 ? 1.252 -7.561 -14.078 1.00 94.38 100 ILE A N 1
ATOM 756 C CA . ILE A 1 100 ? 1.206 -8.050 -12.694 1.00 94.38 100 ILE A CA 1
ATOM 757 C C . ILE A 1 100 ? 1.987 -7.102 -11.785 1.00 94.38 100 ILE A C 1
ATOM 759 O O . ILE A 1 100 ? 1.471 -6.705 -10.744 1.00 94.38 100 ILE A O 1
ATOM 763 N N . LEU A 1 101 ? 3.189 -6.688 -12.198 1.00 94.81 101 LEU A N 1
ATOM 764 C CA . LEU A 1 101 ? 4.005 -5.729 -11.445 1.00 94.81 101 LEU A CA 1
ATOM 765 C C . LEU A 1 101 ? 3.268 -4.398 -11.249 1.00 94.81 101 LEU A C 1
ATOM 767 O O . LEU A 1 101 ? 3.228 -3.874 -10.138 1.00 94.81 101 LEU A O 1
ATOM 771 N N . TYR A 1 102 ? 2.590 -3.920 -12.294 1.00 94.50 102 TYR A N 1
ATOM 772 C CA . TYR A 1 102 ? 1.709 -2.758 -12.230 1.00 94.50 102 TYR A CA 1
ATOM 773 C C . TYR A 1 102 ? 0.597 -2.931 -11.186 1.00 94.50 102 TYR A C 1
ATOM 775 O O . TYR A 1 102 ? 0.426 -2.086 -10.309 1.00 94.50 102 TYR A O 1
ATOM 783 N N . LEU A 1 103 ? -0.156 -4.033 -11.240 1.00 96.00 103 LEU A N 1
ATOM 784 C CA . LEU A 1 103 ? -1.238 -4.283 -10.284 1.00 96.00 103 LEU A CA 1
ATOM 785 C C . LEU A 1 103 ? -0.715 -4.378 -8.844 1.00 96.00 103 LEU A C 1
ATOM 787 O O . LEU A 1 103 ? -1.330 -3.802 -7.948 1.00 96.00 103 LEU A O 1
ATOM 791 N N . LEU A 1 104 ? 0.420 -5.048 -8.624 1.00 96.75 104 LEU A N 1
ATOM 792 C CA . LEU A 1 104 ? 1.052 -5.172 -7.306 1.00 96.75 104 LEU A CA 1
ATOM 793 C C . LEU A 1 104 ? 1.484 -3.812 -6.746 1.00 96.75 104 LEU A C 1
ATOM 795 O O . LEU A 1 104 ? 1.194 -3.526 -5.582 1.00 96.75 104 LEU A O 1
ATOM 799 N N . ALA A 1 105 ? 2.103 -2.966 -7.574 1.00 96.31 105 ALA A N 1
ATOM 800 C CA . ALA A 1 105 ? 2.523 -1.620 -7.196 1.00 96.31 105 ALA A CA 1
ATOM 801 C C . ALA A 1 105 ? 1.332 -0.774 -6.718 1.00 96.31 105 ALA A C 1
ATOM 803 O O . ALA A 1 105 ? 1.307 -0.292 -5.582 1.00 96.31 105 ALA A O 1
ATOM 804 N N . PHE A 1 106 ? 0.313 -0.630 -7.570 1.00 96.94 106 PHE A N 1
ATOM 805 C CA . PHE A 1 106 ? -0.812 0.267 -7.304 1.00 96.94 106 PHE A CA 1
ATOM 806 C C . PHE A 1 106 ? -1.758 -0.269 -6.237 1.00 96.94 106 PHE A C 1
ATOM 808 O O . PHE A 1 106 ? -2.106 0.467 -5.316 1.00 96.94 106 PHE A O 1
ATOM 815 N N . LEU A 1 107 ? -2.170 -1.537 -6.325 1.00 97.44 107 LEU A N 1
ATOM 816 C CA . LEU A 1 107 ? -3.092 -2.096 -5.338 1.00 97.44 107 LEU A CA 1
ATOM 817 C C . LEU A 1 107 ? -2.415 -2.211 -3.976 1.00 97.44 107 LEU A C 1
ATOM 819 O O . LEU A 1 107 ? -3.036 -1.834 -2.989 1.00 97.44 107 LEU A O 1
ATOM 823 N N . GLY A 1 108 ? -1.142 -2.622 -3.925 1.00 97.25 108 GLY A N 1
ATOM 824 C CA . GLY A 1 108 ? -0.362 -2.641 -2.688 1.00 97.25 108 GLY A CA 1
ATOM 825 C C . GLY A 1 108 ? -0.339 -1.273 -2.004 1.00 97.25 108 GLY A C 1
ATOM 826 O O . GLY A 1 108 ? -0.662 -1.175 -0.818 1.00 97.25 108 GLY A O 1
ATOM 827 N N . LEU A 1 109 ? -0.052 -0.206 -2.762 1.00 97.12 109 LEU A N 1
ATOM 828 C CA . LEU A 1 109 ? -0.069 1.167 -2.254 1.00 97.12 109 LEU A CA 1
ATOM 829 C C . LEU A 1 109 ? -1.465 1.591 -1.785 1.00 97.12 109 LEU A C 1
ATOM 831 O O . LEU A 1 109 ? -1.616 2.133 -0.691 1.00 97.12 109 LEU A O 1
ATOM 835 N N . PHE A 1 110 ? -2.490 1.363 -2.607 1.00 97.50 110 PHE A N 1
ATOM 836 C CA . PHE A 1 110 ? -3.844 1.852 -2.340 1.00 97.50 110 PHE A CA 1
ATOM 837 C C . PHE A 1 110 ? -4.451 1.176 -1.113 1.00 97.50 110 PHE A C 1
ATOM 839 O O . PHE A 1 110 ? -5.162 1.826 -0.346 1.00 97.50 110 PHE A O 1
ATOM 846 N N . THR A 1 111 ? -4.163 -0.110 -0.903 1.00 97.00 111 THR A N 1
ATOM 847 C CA . THR A 1 111 ? -4.771 -0.882 0.178 1.00 97.00 111 THR A CA 1
ATOM 848 C C . THR A 1 111 ? -4.008 -0.808 1.492 1.00 97.00 111 THR A C 1
ATOM 850 O O . THR A 1 111 ? -4.642 -1.057 2.508 1.00 97.00 111 THR A O 1
ATOM 853 N N . LEU A 1 112 ? -2.708 -0.467 1.534 1.00 96.38 112 LEU A N 1
ATOM 854 C CA . LEU A 1 112 ? -1.875 -0.644 2.743 1.00 96.38 112 LEU A CA 1
ATOM 855 C C . LEU A 1 112 ? -2.396 0.060 4.004 1.00 96.38 112 LEU A C 1
ATOM 857 O O . LEU A 1 112 ? -2.204 -0.443 5.107 1.00 96.38 112 LEU A O 1
ATOM 861 N N . ALA A 1 113 ? -3.081 1.199 3.879 1.00 96.81 113 ALA A N 1
ATOM 862 C CA . ALA A 1 113 ? -3.596 1.910 5.050 1.00 96.81 113 ALA A CA 1
ATOM 863 C C . ALA A 1 113 ? -4.744 1.150 5.736 1.00 96.81 113 ALA A C 1
ATOM 865 O O . ALA A 1 113 ? -4.847 1.144 6.962 1.00 96.81 113 ALA A O 1
ATOM 866 N N . VAL A 1 114 ? -5.588 0.464 4.961 1.00 97.12 114 VAL A N 1
ATOM 867 C CA . VAL A 1 114 ? -6.774 -0.246 5.462 1.00 97.12 114 VAL A CA 1
ATOM 868 C C . VAL A 1 114 ? -6.436 -1.319 6.509 1.00 97.12 114 VAL A C 1
ATOM 870 O O . VAL A 1 114 ? -6.990 -1.239 7.609 1.00 97.12 114 VAL A O 1
ATOM 873 N N . PRO A 1 115 ? -5.550 -2.305 6.246 1.00 96.56 115 PRO A N 1
ATOM 874 C CA . PRO A 1 115 ? -5.211 -3.319 7.235 1.00 96.56 115 PRO A CA 1
ATOM 875 C C . PRO A 1 115 ? -4.533 -2.716 8.467 1.00 96.56 115 PRO A C 1
ATOM 877 O O . PRO A 1 115 ? -4.808 -3.169 9.574 1.00 96.56 115 PRO A O 1
ATOM 880 N N . MET A 1 116 ? -3.732 -1.655 8.317 1.00 95.88 116 MET A N 1
ATOM 881 C CA . MET A 1 116 ? -3.089 -0.989 9.455 1.00 95.88 116 MET A CA 1
ATOM 882 C C . MET A 1 116 ? -4.109 -0.311 10.380 1.00 95.88 116 MET A C 1
ATOM 884 O O . MET A 1 116 ? -4.060 -0.476 11.600 1.00 95.88 116 MET A O 1
ATOM 888 N N . LEU A 1 117 ? -5.083 0.408 9.811 1.00 95.31 117 LEU A N 1
ATOM 889 C CA . LEU A 1 117 ? -6.155 1.035 10.587 1.00 95.31 117 LEU A CA 1
ATOM 890 C C . LEU A 1 117 ? -7.059 -0.023 11.244 1.00 95.31 117 LEU A C 1
ATOM 892 O O . LEU A 1 117 ? -7.416 0.126 12.413 1.00 95.31 117 LEU A O 1
ATOM 896 N N . LYS A 1 118 ? -7.400 -1.111 10.533 1.00 94.25 118 LYS A N 1
ATOM 897 C CA . LYS A 1 118 ? -8.198 -2.221 11.091 1.00 94.25 118 LYS A CA 1
ATOM 898 C C . LYS A 1 118 ? -7.473 -2.945 12.225 1.00 94.25 118 LYS A C 1
ATOM 900 O O . LYS A 1 118 ? -8.102 -3.222 13.245 1.00 94.25 118 LYS A O 1
ATOM 905 N N . LEU A 1 119 ? -6.165 -3.177 12.087 1.00 93.25 119 LEU A N 1
ATOM 906 C CA . LEU A 1 119 ? -5.315 -3.707 13.154 1.00 93.25 119 LEU A CA 1
ATOM 907 C C . LEU A 1 119 ? -5.377 -2.808 14.392 1.00 93.25 119 LEU A C 1
ATOM 909 O O . LEU A 1 119 ? -5.649 -3.287 15.491 1.00 93.25 119 LEU A O 1
ATOM 913 N N . GLY A 1 120 ? -5.194 -1.500 14.207 1.00 90.06 120 GLY A N 1
ATOM 914 C CA . GLY A 1 120 ? -5.269 -0.523 15.289 1.00 90.06 120 GLY A CA 1
ATOM 915 C C . GLY A 1 120 ? -6.618 -0.522 16.003 1.00 90.06 120 GLY A C 1
ATOM 916 O O . GLY A 1 120 ? -6.662 -0.571 17.227 1.00 90.06 120 GLY A O 1
ATOM 917 N N . CYS A 1 121 ? -7.728 -0.535 15.260 1.00 89.50 121 CYS A N 1
ATOM 918 C CA . CYS A 1 121 ? -9.068 -0.624 15.847 1.00 89.50 121 CYS A CA 1
ATOM 919 C C . CYS A 1 121 ? -9.325 -1.924 16.616 1.00 89.50 121 CYS A C 1
ATOM 921 O O . CYS A 1 121 ? -10.231 -1.951 17.448 1.00 89.50 121 CYS A O 1
ATOM 923 N N . MET A 1 122 ? -8.595 -2.992 16.300 1.00 86.69 122 MET A N 1
ATOM 924 C CA . MET A 1 122 ? -8.766 -4.297 16.921 1.00 86.69 122 MET A CA 1
ATOM 925 C C . MET A 1 122 ? -7.919 -4.464 18.184 1.00 86.69 122 MET A C 1
ATOM 927 O O . MET A 1 122 ? -8.410 -4.984 19.180 1.00 86.69 122 MET A O 1
ATOM 931 N N . VAL A 1 123 ? -6.653 -4.050 18.133 1.00 85.50 123 VAL A N 1
ATOM 932 C CA . VAL A 1 123 ? -5.699 -4.225 19.240 1.00 85.50 123 VAL A CA 1
ATOM 933 C C . VAL A 1 123 ? -5.906 -3.167 20.324 1.00 85.50 123 VAL A C 1
ATOM 935 O O . VAL A 1 123 ? -5.654 -3.416 21.499 1.00 85.50 123 VAL A O 1
ATOM 938 N N . LEU A 1 124 ? -6.372 -1.975 19.948 1.00 81.62 124 LEU A N 1
ATOM 939 C CA . LEU A 1 124 ? -6.526 -0.863 20.876 1.00 81.62 124 LEU A CA 1
ATOM 940 C C . LEU A 1 124 ? -7.956 -0.793 21.416 1.00 81.62 124 LEU A C 1
ATOM 942 O O . LEU A 1 124 ? -8.926 -0.746 20.657 1.00 81.62 124 LEU A O 1
ATOM 946 N N . ASN A 1 125 ? -8.081 -0.641 22.736 1.00 77.50 125 ASN A N 1
ATOM 947 C CA . ASN A 1 125 ? -9.328 -0.237 23.385 1.00 77.50 125 ASN A CA 1
ATOM 948 C C . ASN A 1 125 ? -9.590 1.257 23.138 1.00 77.50 125 ASN A C 1
ATOM 950 O O . ASN A 1 125 ? -9.366 2.109 23.999 1.00 77.50 125 ASN A O 1
ATOM 954 N N . LEU A 1 126 ? -10.021 1.581 21.918 1.00 83.44 126 LEU A N 1
ATOM 955 C CA . LEU A 1 126 ? -10.339 2.944 21.505 1.00 83.44 126 LEU A CA 1
ATOM 956 C C . LEU A 1 126 ? -11.692 3.391 22.057 1.00 83.44 126 LEU A C 1
ATOM 958 O O . LEU A 1 126 ? -12.684 2.658 22.007 1.00 83.44 126 LEU A O 1
ATOM 962 N N . ARG A 1 127 ? -11.763 4.657 22.475 1.00 85.56 127 ARG A N 1
ATOM 963 C CA . ARG A 1 127 ? -13.040 5.316 22.758 1.00 85.56 127 ARG A CA 1
ATOM 964 C C . ARG A 1 127 ? -13.922 5.373 21.515 1.00 85.56 127 ARG A C 1
ATOM 966 O O . ARG A 1 127 ? -13.445 5.395 20.381 1.00 85.56 127 ARG A O 1
ATOM 973 N N . TRP A 1 128 ? -15.228 5.475 21.751 1.00 85.69 128 TRP A N 1
ATOM 974 C CA . TRP A 1 128 ? -16.252 5.533 20.708 1.00 85.69 128 TRP A CA 1
ATOM 975 C C . TRP A 1 128 ? -15.970 6.586 19.626 1.00 85.69 128 TRP A C 1
ATOM 977 O O . TRP A 1 128 ? -16.077 6.288 18.440 1.00 85.69 128 TRP A O 1
ATOM 987 N N . GLU A 1 129 ? -15.561 7.796 20.018 1.00 88.38 129 GLU A N 1
ATOM 988 C CA . GLU A 1 129 ? -15.243 8.888 19.086 1.00 88.38 129 GLU A CA 1
ATOM 989 C C . GLU A 1 129 ? -14.063 8.540 18.168 1.00 88.38 129 GLU A C 1
ATOM 991 O O . GLU A 1 129 ? -14.193 8.581 16.944 1.00 88.38 129 GLU A O 1
ATOM 996 N N . SER A 1 130 ? -12.936 8.134 18.759 1.00 88.88 130 SER A N 1
ATOM 997 C CA . SER A 1 130 ? -11.718 7.733 18.046 1.00 88.88 130 SER A CA 1
ATOM 998 C C . SER A 1 130 ? -11.974 6.532 17.131 1.00 88.88 130 SER A C 1
ATOM 1000 O O . SER A 1 130 ? -11.551 6.519 15.975 1.00 88.88 130 SER A O 1
ATOM 1002 N N . ARG A 1 131 ? -12.746 5.548 17.609 1.00 90.00 131 ARG A N 1
ATOM 1003 C CA . ARG A 1 131 ? -13.148 4.372 16.829 1.00 90.00 131 ARG A CA 1
ATOM 1004 C C . ARG A 1 131 ? -14.030 4.746 15.639 1.00 90.00 131 ARG A C 1
ATOM 1006 O O . ARG A 1 131 ? -13.799 4.240 14.545 1.00 90.00 131 ARG A O 1
ATOM 1013 N N . ARG A 1 132 ? -15.016 5.632 15.822 1.00 92.44 132 ARG A N 1
ATOM 1014 C CA . ARG A 1 132 ? -15.881 6.113 14.731 1.00 92.44 132 ARG A CA 1
ATOM 1015 C C . ARG A 1 132 ? -15.092 6.844 13.656 1.00 92.44 132 ARG A C 1
ATOM 1017 O O . ARG A 1 132 ? -15.359 6.632 12.476 1.00 92.44 132 ARG A O 1
ATOM 1024 N N . LEU A 1 133 ? -14.139 7.680 14.060 1.00 93.69 133 LEU A N 1
ATOM 1025 C CA . LEU A 1 133 ? -13.284 8.411 13.133 1.00 93.69 133 LEU A CA 1
ATOM 1026 C C . LEU A 1 133 ? -12.460 7.443 12.277 1.00 93.69 133 LEU A C 1
ATOM 1028 O O . LEU A 1 133 ? -12.550 7.498 11.052 1.00 93.69 133 LEU A O 1
ATOM 1032 N N . LEU A 1 134 ? -11.734 6.506 12.898 1.00 94.31 134 LEU A N 1
ATOM 1033 C CA . LEU A 1 134 ? -10.935 5.524 12.156 1.00 94.31 134 LEU A CA 1
ATOM 1034 C C . LEU A 1 134 ? -11.801 4.623 11.270 1.00 94.31 134 LEU A C 1
ATOM 1036 O O . LEU A 1 134 ? -11.426 4.340 10.136 1.00 94.31 134 LEU A O 1
ATOM 1040 N N . HIS A 1 135 ? -12.983 4.218 11.740 1.00 94.56 135 HIS A N 1
ATOM 1041 C CA . HIS A 1 135 ? -13.907 3.419 10.938 1.00 94.56 135 HIS A CA 1
ATOM 1042 C C . HIS A 1 135 ? -14.433 4.188 9.717 1.00 94.56 135 HIS A C 1
ATOM 1044 O O . HIS A 1 135 ? -14.476 3.637 8.621 1.00 94.56 135 HIS A O 1
ATOM 1050 N N . GLY A 1 136 ? -14.763 5.474 9.874 1.00 96.06 136 GLY A N 1
ATOM 1051 C CA . GLY A 1 136 ? -15.136 6.337 8.752 1.00 96.06 136 GLY A CA 1
ATOM 1052 C C . GLY A 1 136 ? -14.013 6.473 7.722 1.00 96.06 136 GLY A C 1
ATOM 1053 O O . GLY A 1 136 ? -14.268 6.417 6.522 1.00 96.06 136 GLY A O 1
ATOM 1054 N N . MET A 1 137 ? -12.763 6.574 8.179 1.00 96.31 137 MET A N 1
ATOM 1055 C CA . MET A 1 137 ? -11.594 6.614 7.295 1.00 96.31 137 MET A CA 1
ATOM 1056 C C . MET A 1 137 ? -11.371 5.294 6.557 1.00 96.31 137 MET A C 1
ATOM 1058 O O . MET A 1 137 ? -11.089 5.317 5.363 1.00 96.31 137 MET A O 1
ATOM 1062 N N . ILE A 1 138 ? -11.534 4.156 7.238 1.00 97.31 138 ILE A N 1
ATOM 1063 C CA . ILE A 1 138 ? -11.473 2.828 6.613 1.00 97.31 138 ILE A CA 1
ATOM 1064 C C . ILE A 1 138 ? -12.517 2.721 5.499 1.00 97.31 138 ILE A C 1
ATOM 1066 O O . ILE A 1 138 ? -12.161 2.370 4.379 1.00 97.31 138 ILE A O 1
ATOM 1070 N N . LEU A 1 139 ? -13.775 3.075 5.780 1.00 97.69 139 LEU A N 1
ATOM 1071 C CA . LEU A 1 139 ? -14.854 3.020 4.789 1.00 97.69 139 LEU A CA 1
ATOM 1072 C C . LEU A 1 139 ? -14.586 3.944 3.597 1.00 97.69 139 LEU A C 1
ATOM 1074 O O . LEU A 1 139 ? -14.800 3.550 2.453 1.00 97.69 139 LEU A O 1
ATOM 1078 N N . ALA A 1 140 ? -14.087 5.157 3.848 1.00 97.38 140 ALA A N 1
ATOM 1079 C CA . ALA A 1 140 ? -13.716 6.087 2.787 1.00 97.38 140 ALA A CA 1
ATOM 1080 C C . ALA A 1 140 ? -12.581 5.529 1.912 1.00 97.38 140 ALA A C 1
ATOM 1082 O O . ALA A 1 140 ? -12.668 5.593 0.688 1.00 97.38 140 ALA A O 1
ATOM 1083 N N . LEU A 1 141 ? -11.546 4.941 2.523 1.00 97.56 141 LEU A N 1
ATOM 1084 C CA . LEU A 1 141 ? -10.451 4.292 1.801 1.00 97.56 141 LEU A CA 1
ATOM 1085 C C . LEU A 1 141 ? -10.959 3.112 0.966 1.00 97.56 141 LEU A C 1
ATOM 1087 O O . LEU A 1 141 ? -10.675 3.063 -0.226 1.00 97.56 141 LEU A O 1
ATOM 1091 N N . GLU A 1 142 ? -11.740 2.201 1.549 1.00 97.44 142 GLU A N 1
ATOM 1092 C CA . GLU A 1 142 ? -12.321 1.048 0.842 1.00 97.44 142 GLU A CA 1
ATOM 1093 C C . GLU A 1 142 ? -13.193 1.488 -0.340 1.00 97.44 142 GLU A C 1
ATOM 1095 O O . GLU A 1 142 ? -13.065 0.940 -1.438 1.00 97.44 142 GLU A O 1
ATOM 1100 N N . PHE A 1 143 ? -14.012 2.526 -0.154 1.00 98.00 143 PHE A N 1
ATOM 1101 C CA . PHE A 1 143 ? -14.803 3.116 -1.229 1.00 98.00 143 PHE A CA 1
ATOM 1102 C C . PHE A 1 143 ? -13.918 3.686 -2.345 1.00 98.00 143 PHE A C 1
ATOM 1104 O O . PHE A 1 143 ? -14.134 3.374 -3.516 1.00 98.00 143 PHE A O 1
ATOM 1111 N N . CYS A 1 144 ? -12.895 4.477 -2.008 1.00 97.75 144 CYS A N 1
ATOM 1112 C CA . CYS A 1 144 ? -11.966 5.034 -2.993 1.00 97.75 144 CYS A CA 1
ATOM 1113 C C . CYS A 1 144 ? -11.191 3.943 -3.747 1.00 97.75 144 CYS A C 1
ATOM 1115 O O . CYS A 1 144 ? -10.999 4.066 -4.956 1.00 97.75 144 CYS A O 1
ATOM 1117 N N . ILE A 1 145 ? -10.765 2.876 -3.062 1.00 97.88 145 ILE A N 1
ATOM 1118 C CA . ILE A 1 145 ? -10.086 1.719 -3.667 1.00 97.88 145 ILE A CA 1
ATOM 1119 C C . ILE A 1 145 ? -11.023 1.023 -4.657 1.00 97.88 145 ILE A C 1
ATOM 1121 O O . ILE A 1 145 ? -10.648 0.803 -5.809 1.00 97.88 145 ILE A O 1
ATOM 1125 N N . GLY A 1 146 ? -12.257 0.725 -4.237 1.00 97.75 146 GLY A N 1
ATOM 1126 C CA . GLY A 1 146 ? -13.269 0.111 -5.095 1.00 97.75 146 GLY A CA 1
ATOM 1127 C C . GLY A 1 146 ? -13.581 0.970 -6.321 1.00 97.75 146 GLY A C 1
ATOM 1128 O O . GLY A 1 146 ? -13.577 0.468 -7.444 1.00 97.75 146 GLY A O 1
ATOM 1129 N N . ALA A 1 147 ? -13.757 2.279 -6.128 1.00 97.62 147 ALA A N 1
ATOM 1130 C CA . ALA A 1 147 ? -13.962 3.226 -7.218 1.00 97.62 147 ALA A CA 1
ATOM 1131 C C . ALA A 1 147 ? -12.766 3.251 -8.185 1.00 97.62 147 ALA A C 1
ATOM 1133 O O . ALA A 1 147 ? -12.968 3.216 -9.396 1.00 97.62 147 ALA A O 1
ATOM 1134 N N . ALA A 1 148 ? -11.528 3.248 -7.681 1.00 97.06 148 ALA A N 1
ATOM 1135 C CA . ALA A 1 148 ? -10.333 3.202 -8.521 1.00 97.06 148 ALA A CA 1
ATOM 1136 C C . ALA A 1 148 ? -10.261 1.910 -9.351 1.00 97.06 148 ALA A C 1
ATOM 1138 O O . ALA A 1 148 ? -9.951 1.973 -10.540 1.00 97.06 148 ALA A O 1
ATOM 1139 N N . ILE A 1 149 ? -10.595 0.754 -8.765 1.00 97.38 149 ILE A N 1
ATOM 1140 C CA . ILE A 1 149 ? -10.666 -0.526 -9.488 1.00 97.38 149 ILE A CA 1
ATOM 1141 C C . ILE A 1 149 ? -11.732 -0.470 -10.585 1.00 97.38 149 ILE A C 1
ATOM 1143 O O . ILE A 1 149 ? -11.447 -0.829 -11.725 1.00 97.38 149 ILE A O 1
ATOM 1147 N N . VAL A 1 150 ? -12.935 0.024 -10.285 1.00 97.69 150 VAL A N 1
ATOM 1148 C CA . VAL A 1 150 ? -14.009 0.157 -11.284 1.00 97.69 150 VAL A CA 1
ATOM 1149 C C . VAL A 1 150 ? -13.595 1.100 -12.414 1.00 97.69 150 VAL A C 1
ATOM 1151 O O . VAL A 1 150 ? -13.806 0.782 -13.584 1.00 97.69 150 VAL A O 1
ATOM 1154 N N . LEU A 1 151 ? -12.962 2.232 -12.099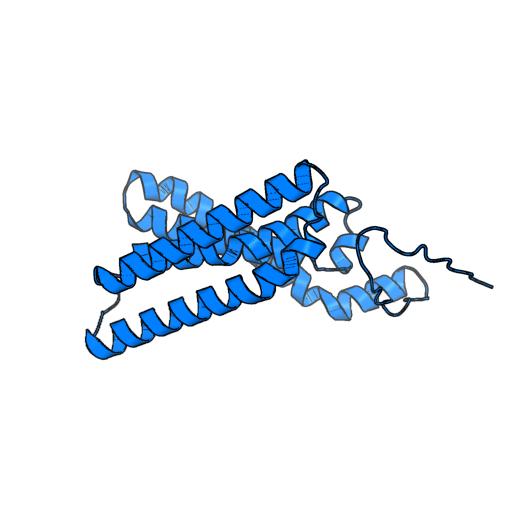 1.00 95.94 151 LEU A N 1
ATOM 1155 C CA . LEU A 1 151 ? -12.461 3.182 -13.096 1.00 95.94 151 LEU A CA 1
ATOM 1156 C C . LEU A 1 151 ? -11.372 2.575 -13.995 1.00 95.94 151 LEU A C 1
ATOM 1158 O O . LEU A 1 151 ? -11.381 2.827 -15.200 1.00 95.94 151 LEU A O 1
ATOM 1162 N N . GLN A 1 152 ? -10.478 1.756 -13.433 1.00 94.69 152 GLN A N 1
ATOM 1163 C CA . GLN A 1 152 ? -9.452 1.031 -14.187 1.00 94.69 152 GLN A CA 1
ATOM 1164 C C . GLN A 1 152 ? -10.081 -0.020 -15.106 1.00 94.69 152 GLN A C 1
ATOM 1166 O O . GLN A 1 152 ? -9.754 -0.072 -16.290 1.00 94.69 152 GLN A O 1
ATOM 1171 N N . LEU A 1 153 ? -10.986 -0.852 -14.580 1.00 94.62 153 LEU A N 1
ATOM 1172 C CA . LEU A 1 153 ? -11.611 -1.946 -15.332 1.00 94.62 153 LEU A CA 1
ATOM 1173 C C . LEU A 1 153 ? -12.565 -1.445 -16.426 1.00 94.62 153 LEU A C 1
ATOM 1175 O O . LEU A 1 153 ? -12.689 -2.083 -17.465 1.00 94.62 153 LEU A O 1
ATOM 1179 N N . SER A 1 154 ? -13.205 -0.292 -16.219 1.00 94.88 154 SER A N 1
ATOM 1180 C CA . SER A 1 154 ? -14.044 0.373 -17.229 1.00 94.88 154 SER A CA 1
ATOM 1181 C C . SER A 1 154 ? -13.247 1.182 -18.260 1.00 94.88 154 SER A C 1
ATOM 1183 O O . SER A 1 154 ? -13.833 1.720 -19.197 1.00 94.88 154 SER A O 1
ATOM 1185 N N . GLY A 1 155 ? -11.924 1.304 -18.098 1.00 90.00 155 GLY A N 1
ATOM 1186 C CA . GLY A 1 155 ? -11.059 2.091 -18.983 1.00 90.00 155 GLY A CA 1
ATOM 1187 C C . GLY A 1 155 ? -11.208 3.613 -18.842 1.00 90.00 155 GLY A C 1
ATOM 1188 O O . GLY A 1 155 ? -10.591 4.357 -19.605 1.00 90.00 155 GLY A O 1
ATOM 1189 N N . ILE A 1 156 ? -11.989 4.092 -17.866 1.00 91.38 156 ILE A N 1
ATOM 1190 C CA . ILE A 1 156 ? -12.255 5.522 -17.647 1.00 91.38 156 ILE A CA 1
ATOM 1191 C C . ILE A 1 156 ? -11.011 6.238 -17.106 1.00 91.38 156 ILE A C 1
ATOM 1193 O O . ILE A 1 156 ? -10.673 7.334 -17.559 1.00 91.38 156 ILE A O 1
ATOM 1197 N N . ALA A 1 157 ? -10.323 5.644 -16.128 1.00 90.81 157 ALA A N 1
ATOM 1198 C CA . ALA A 1 157 ? -9.099 6.210 -15.569 1.00 90.81 157 ALA A CA 1
ATOM 1199 C C . ALA A 1 157 ? -8.127 5.114 -15.134 1.00 90.81 157 ALA A C 1
ATOM 1201 O O . ALA A 1 157 ? -8.479 4.247 -14.339 1.00 90.81 157 ALA A O 1
ATOM 1202 N N . ALA A 1 158 ? -6.884 5.201 -15.614 1.00 91.62 158 ALA A N 1
ATOM 1203 C CA . ALA A 1 158 ? -5.824 4.294 -15.191 1.00 91.62 158 ALA A CA 1
ATOM 1204 C C . ALA A 1 158 ? -5.407 4.518 -13.721 1.00 91.62 158 ALA A C 1
ATOM 1206 O O . ALA A 1 158 ? -5.470 5.652 -13.228 1.00 91.62 158 ALA A O 1
ATOM 1207 N N . PHE A 1 159 ? -4.855 3.497 -13.053 1.00 93.19 159 PHE A N 1
ATOM 1208 C CA . PHE A 1 159 ? -4.396 3.608 -11.664 1.00 93.19 159 PHE A CA 1
ATOM 1209 C C . PHE A 1 159 ? -3.363 4.707 -11.470 1.00 93.19 159 PHE A C 1
ATOM 1211 O O . PHE A 1 159 ? -3.391 5.389 -10.456 1.00 93.19 159 PHE A O 1
ATOM 1218 N N . CYS A 1 160 ? -2.512 4.982 -12.458 1.00 89.75 160 CYS A N 1
ATOM 1219 C CA . CYS A 1 160 ? -1.553 6.084 -12.359 1.00 89.75 160 CYS A CA 1
ATOM 1220 C C . CYS A 1 160 ? -2.219 7.459 -12.224 1.00 89.75 160 CYS A C 1
ATOM 1222 O O . CYS A 1 160 ? -1.622 8.366 -11.654 1.00 89.75 160 CYS A O 1
ATOM 1224 N N . LYS A 1 161 ? -3.439 7.633 -12.751 1.00 89.94 161 LYS A N 1
ATOM 1225 C CA . LYS A 1 161 ? -4.206 8.875 -12.605 1.00 89.94 161 LYS A CA 1
ATOM 1226 C C . LYS A 1 161 ? -4.888 8.935 -11.240 1.00 89.94 161 LYS A C 1
ATOM 1228 O O . LYS A 1 161 ? -4.878 9.983 -10.603 1.00 89.94 161 LYS A O 1
ATOM 1233 N N . THR A 1 162 ? -5.442 7.822 -1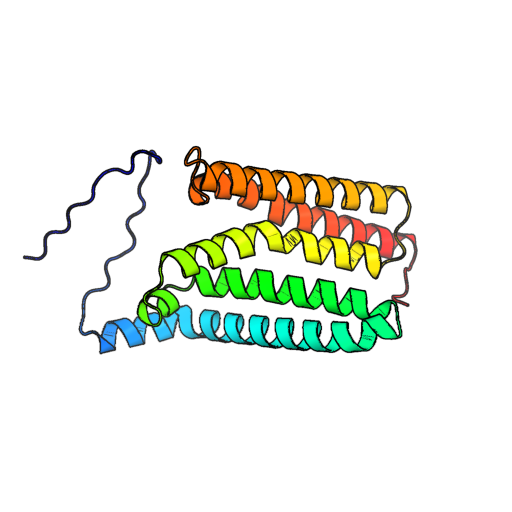0.759 1.00 93.12 162 THR A N 1
ATOM 1234 C CA . THR A 1 162 ? -6.048 7.761 -9.417 1.00 93.12 162 THR A CA 1
ATOM 1235 C C . THR A 1 162 ? -4.996 7.779 -8.305 1.00 93.12 162 THR A C 1
ATOM 1237 O O . THR A 1 162 ? -5.292 8.178 -7.185 1.00 93.12 162 THR A O 1
ATOM 1240 N N . MET A 1 163 ? -3.750 7.418 -8.615 1.00 93.12 163 MET A N 1
ATOM 1241 C CA . MET A 1 163 ? -2.611 7.360 -7.700 1.00 93.12 163 MET A CA 1
ATOM 1242 C C . MET A 1 163 ? -2.381 8.661 -6.928 1.00 93.12 163 MET A C 1
ATOM 1244 O O . MET A 1 163 ? -2.042 8.607 -5.746 1.00 93.12 163 MET A O 1
ATOM 1248 N N . TYR A 1 164 ? -2.585 9.819 -7.562 1.00 91.94 164 TYR A N 1
ATOM 1249 C CA . TYR A 1 164 ? -2.403 11.122 -6.914 1.00 91.94 164 TYR A CA 1
ATOM 1250 C C . TYR A 1 164 ? -3.311 11.300 -5.694 1.00 91.94 164 TYR A C 1
ATOM 1252 O O . TYR A 1 164 ? -2.882 11.855 -4.687 1.00 91.94 164 TYR A O 1
ATOM 1260 N N . LEU A 1 165 ? -4.538 10.770 -5.748 1.00 94.56 165 LEU A N 1
ATOM 1261 C CA . LEU A 1 165 ? -5.443 10.772 -4.602 1.00 94.56 165 LEU A CA 1
ATOM 1262 C C . LEU A 1 165 ? -4.861 9.939 -3.451 1.00 94.56 165 LEU A C 1
ATOM 1264 O O . LEU A 1 165 ? -4.835 10.390 -2.308 1.00 94.56 165 LEU A O 1
ATOM 1268 N N . PHE A 1 166 ? -4.341 8.747 -3.748 1.00 95.88 166 PHE A N 1
ATOM 1269 C CA . PHE A 1 166 ? -3.777 7.846 -2.738 1.00 95.88 166 PHE A CA 1
ATOM 1270 C C . PHE A 1 166 ? -2.455 8.342 -2.146 1.00 95.88 166 PHE A C 1
ATOM 1272 O O . PHE A 1 166 ? -2.205 8.094 -0.970 1.00 95.88 166 PHE A O 1
ATOM 1279 N N . HIS A 1 167 ? -1.667 9.125 -2.890 1.00 94.19 167 HIS A N 1
ATOM 1280 C CA . HIS A 1 167 ? -0.487 9.815 -2.348 1.00 94.19 167 HIS A CA 1
ATOM 1281 C C . HIS A 1 167 ? -0.834 10.817 -1.247 1.00 94.19 167 HIS A C 1
ATOM 1283 O O . HIS A 1 167 ? 0.018 11.131 -0.422 1.00 94.19 167 HIS A O 1
ATOM 1289 N N . VAL A 1 168 ? -2.073 11.310 -1.214 1.00 95.81 168 VAL A N 1
ATOM 1290 C CA . VAL A 1 168 ? -2.560 12.187 -0.146 1.00 95.81 168 VAL A CA 1
ATOM 1291 C C . VAL A 1 168 ? -3.293 11.377 0.920 1.00 95.81 168 VAL A C 1
ATOM 1293 O O . VAL A 1 168 ? -2.989 11.503 2.105 1.00 95.81 168 VAL A O 1
ATOM 1296 N N . LEU A 1 169 ? -4.234 10.516 0.516 1.00 95.81 169 LEU A N 1
ATOM 1297 C CA . LEU A 1 169 ? -5.085 9.770 1.445 1.00 95.81 169 LEU A CA 1
ATOM 1298 C C . LEU A 1 169 ? -4.297 8.799 2.328 1.00 95.81 169 LEU A C 1
ATOM 1300 O O . LEU A 1 169 ? -4.560 8.740 3.528 1.00 95.81 169 LEU A O 1
ATOM 1304 N N . VAL A 1 170 ? -3.339 8.053 1.767 1.00 95.50 170 VAL A N 1
ATOM 1305 C CA . VAL A 1 170 ? -2.590 7.039 2.523 1.00 95.50 170 VAL A CA 1
ATOM 1306 C C . VAL A 1 170 ? -1.741 7.696 3.619 1.00 95.50 170 VAL A C 1
ATOM 1308 O O . VAL A 1 170 ? -1.977 7.374 4.786 1.00 95.50 170 VAL A O 1
ATOM 1311 N N . PRO A 1 171 ? -0.852 8.671 3.339 1.00 96.50 171 PRO A N 1
ATOM 1312 C CA . PRO A 1 171 ? -0.094 9.340 4.397 1.00 96.50 171 PRO A CA 1
ATOM 1313 C C . PRO A 1 171 ? -0.987 10.069 5.401 1.00 96.50 171 PRO A C 1
ATOM 1315 O O . PRO A 1 171 ? -0.774 9.937 6.604 1.00 96.50 171 PRO A O 1
ATOM 1318 N N . LEU A 1 172 ? -2.026 10.776 4.937 1.00 96.44 172 LEU A N 1
ATOM 1319 C CA . LEU A 1 172 ? -2.971 11.453 5.827 1.00 96.44 172 LEU A CA 1
ATOM 1320 C C . LEU A 1 172 ? -3.626 10.459 6.791 1.00 96.44 172 LEU A C 1
ATOM 1322 O O . LEU A 1 172 ? -3.720 10.731 7.987 1.00 96.44 172 LEU A O 1
ATOM 1326 N N . SER A 1 173 ? -4.036 9.293 6.289 1.00 96.06 173 SER A N 1
ATOM 1327 C CA . SER A 1 173 ? -4.678 8.273 7.114 1.00 96.06 173 SER A CA 1
ATOM 1328 C C . SER A 1 173 ? -3.762 7.702 8.188 1.00 96.06 173 SER A C 1
ATOM 1330 O O . SER A 1 173 ? -4.184 7.560 9.336 1.00 96.06 173 SER A O 1
ATOM 1332 N N . LEU A 1 174 ? -2.495 7.469 7.850 1.00 95.75 174 LEU A N 1
ATOM 1333 C CA . LEU A 1 174 ? -1.482 7.002 8.791 1.00 95.75 174 LEU A CA 1
ATOM 1334 C C . LEU A 1 174 ? -1.124 8.082 9.821 1.00 95.75 174 LEU A C 1
ATOM 1336 O O . LEU A 1 174 ? -0.990 7.772 11.003 1.00 95.75 174 LEU A O 1
ATOM 1340 N N . CYS A 1 175 ? -1.042 9.352 9.413 1.00 96.81 175 CYS A N 1
ATOM 1341 C CA . CYS A 1 175 ? -0.808 10.478 10.320 1.00 96.81 175 CYS A CA 1
ATOM 1342 C C . CYS A 1 175 ? -1.954 10.655 11.322 1.00 96.81 175 CYS A C 1
ATOM 1344 O O . CYS A 1 175 ? -1.711 10.810 12.519 1.00 96.81 175 CYS A O 1
ATOM 1346 N N . VAL A 1 176 ? -3.206 10.603 10.858 1.00 94.81 176 VAL A N 1
ATOM 1347 C CA . VAL A 1 176 ? -4.379 10.684 11.739 1.00 94.81 176 VAL A CA 1
ATOM 1348 C C . VAL A 1 176 ? -4.427 9.481 12.678 1.00 94.81 176 VAL A C 1
ATOM 1350 O O . VAL A 1 176 ? -4.662 9.654 13.873 1.00 94.81 176 VAL A O 1
ATOM 1353 N N . PHE A 1 177 ? -4.143 8.280 12.173 1.00 94.94 177 PHE A N 1
ATOM 1354 C CA . PHE A 1 177 ? -4.048 7.077 12.994 1.00 94.94 177 PHE A CA 1
ATOM 1355 C C . PHE A 1 177 ? -2.990 7.216 14.098 1.00 94.94 177 PHE A C 1
ATOM 1357 O O . PHE A 1 177 ? -3.297 6.986 15.268 1.00 94.94 177 PHE A O 1
ATOM 1364 N N . ALA A 1 178 ? -1.785 7.680 13.759 1.00 93.75 178 ALA A N 1
ATOM 1365 C CA . ALA A 1 178 ? -0.719 7.942 14.724 1.00 93.75 178 ALA A CA 1
ATOM 1366 C C . ALA A 1 178 ? -1.117 9.014 15.754 1.00 93.75 178 ALA A C 1
ATOM 1368 O O . ALA A 1 178 ? -0.893 8.833 16.950 1.00 93.75 178 ALA A O 1
ATOM 1369 N N . ALA A 1 179 ? -1.760 10.104 15.324 1.00 92.94 179 ALA A N 1
ATOM 1370 C CA . ALA A 1 179 ? -2.227 11.162 16.220 1.00 92.94 179 ALA A CA 1
ATOM 1371 C C . ALA A 1 179 ? -3.296 10.662 17.206 1.00 92.94 179 ALA A C 1
ATOM 1373 O O . ALA A 1 179 ? -3.247 10.998 18.392 1.00 92.94 179 ALA A O 1
ATOM 1374 N N . VAL A 1 180 ? -4.236 9.831 16.742 1.00 91.62 180 VAL A N 1
ATOM 1375 C CA . VAL A 1 180 ? -5.232 9.174 17.604 1.00 91.62 180 VAL A CA 1
ATOM 1376 C C . VAL A 1 180 ? -4.540 8.265 18.620 1.00 91.62 180 VAL A C 1
ATOM 1378 O O . VAL A 1 180 ? -4.835 8.359 19.809 1.00 91.62 180 VAL A O 1
ATOM 1381 N N . LEU A 1 181 ? -3.577 7.453 18.179 1.00 88.81 181 LEU A N 1
ATOM 1382 C CA . LEU A 1 181 ? -2.778 6.575 19.039 1.00 88.81 181 LEU A CA 1
ATOM 1383 C C . LEU A 1 181 ? -2.054 7.347 20.149 1.00 88.81 181 LEU A C 1
ATOM 1385 O O . LEU A 1 181 ? -2.174 7.006 21.326 1.00 88.81 181 LEU A O 1
ATOM 1389 N N . LEU A 1 182 ? -1.344 8.417 19.786 1.00 89.50 182 LEU A N 1
ATOM 1390 C CA . LEU A 1 182 ? -0.609 9.254 20.735 1.00 89.50 182 LEU A CA 1
ATOM 1391 C C . LEU A 1 182 ? -1.549 9.952 21.724 1.00 89.50 182 LEU A C 1
ATOM 1393 O O . LEU A 1 182 ? -1.263 9.986 22.921 1.00 89.50 182 LEU A O 1
ATOM 1397 N N . ARG A 1 183 ? -2.690 10.469 21.249 1.00 87.50 183 ARG A N 1
ATOM 1398 C CA . ARG A 1 183 ? -3.705 11.111 22.097 1.00 87.50 183 ARG A CA 1
ATOM 1399 C C . ARG A 1 183 ? -4.305 10.132 23.105 1.00 87.50 183 ARG A C 1
ATOM 1401 O O . ARG A 1 183 ? -4.455 10.492 24.273 1.00 87.50 183 ARG A O 1
ATOM 1408 N N . GLU A 1 184 ? -4.673 8.932 22.663 1.00 85.06 184 GLU A N 1
ATOM 1409 C CA . GLU A 1 184 ? -5.258 7.904 23.531 1.00 85.06 184 GLU A CA 1
ATOM 1410 C C . GLU A 1 184 ? -4.237 7.407 24.564 1.00 85.06 184 GLU A C 1
ATOM 1412 O O . GLU A 1 184 ? -4.561 7.306 25.747 1.00 85.06 184 GLU A O 1
ATOM 1417 N N . ASN A 1 185 ? -2.980 7.194 24.157 1.00 83.00 185 ASN A N 1
ATOM 1418 C CA . ASN A 1 185 ? -1.912 6.796 25.073 1.00 83.00 185 ASN A CA 1
ATOM 1419 C C . ASN A 1 185 ? -1.637 7.873 26.142 1.00 83.00 185 ASN A C 1
ATOM 1421 O O . ASN A 1 185 ? -1.616 7.575 27.336 1.00 83.00 185 ASN A O 1
ATOM 1425 N N . ALA A 1 186 ? -1.500 9.138 25.728 1.00 82.25 186 ALA A N 1
ATOM 1426 C CA . ALA A 1 186 ? -1.191 10.247 26.631 1.00 82.25 186 ALA A CA 1
ATOM 1427 C C . ALA A 1 186 ? -2.305 10.534 27.649 1.00 82.25 186 ALA A C 1
ATOM 1429 O O . ALA A 1 186 ? -2.015 10.910 28.783 1.00 82.25 186 ALA A O 1
ATOM 1430 N N . ARG A 1 187 ? -3.580 10.385 27.262 1.00 76.50 187 ARG A N 1
ATOM 1431 C CA . ARG A 1 187 ? -4.709 10.702 28.151 1.00 76.50 187 ARG A CA 1
ATOM 1432 C C . ARG A 1 187 ? -5.155 9.550 29.038 1.00 76.50 187 ARG A C 1
ATOM 1434 O O . ARG A 1 187 ? -5.695 9.822 30.107 1.00 76.50 187 ARG A O 1
ATOM 1441 N N . TYR A 1 188 ? -4.991 8.305 28.598 1.00 66.75 188 TYR A N 1
ATOM 1442 C CA . TYR A 1 188 ? -5.658 7.173 29.246 1.00 66.75 188 TYR A CA 1
ATOM 1443 C C . TYR A 1 188 ? -4.716 6.074 29.718 1.00 66.75 188 TYR A C 1
ATOM 1445 O O . TYR A 1 188 ? -5.204 5.098 30.276 1.00 66.75 188 TYR A O 1
ATOM 1453 N N . GLN A 1 189 ? -3.395 6.233 29.539 1.00 63.59 189 GLN A N 1
ATOM 1454 C CA . GLN A 1 189 ? -2.398 5.223 29.909 1.00 63.59 189 GLN A CA 1
ATOM 1455 C C . GLN A 1 189 ? -2.834 3.824 29.462 1.00 63.59 189 GLN A C 1
ATOM 1457 O O . GLN A 1 189 ? -2.83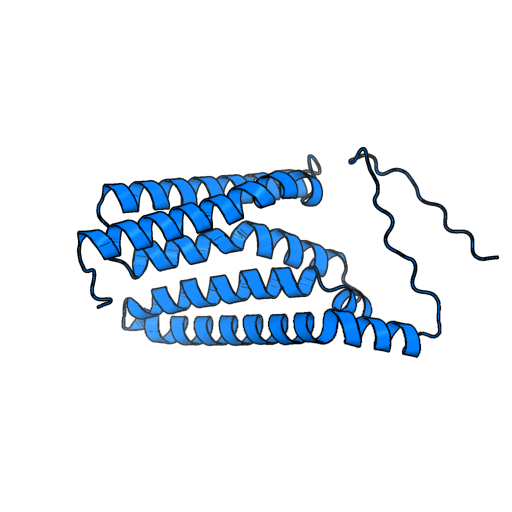0 2.887 30.261 1.00 63.59 189 GLN A O 1
ATOM 1462 N N . ASN A 1 190 ? -3.264 3.697 28.199 1.00 56.66 190 ASN A N 1
ATOM 1463 C CA . ASN A 1 190 ? -3.592 2.405 27.605 1.00 56.66 190 ASN A CA 1
ATOM 1464 C C . ASN A 1 190 ? -2.321 1.543 27.642 1.00 56.66 190 ASN A C 1
ATOM 1466 O O . ASN A 1 190 ? -1.504 1.569 26.722 1.00 56.66 190 ASN A O 1
ATOM 1470 N N . ARG A 1 191 ? -2.134 0.800 28.738 1.00 48.53 191 ARG A N 1
ATOM 1471 C CA . ARG A 1 191 ? -1.222 -0.333 28.787 1.00 48.53 191 ARG A CA 1
ATOM 1472 C C . ARG A 1 191 ? -1.742 -1.273 27.716 1.00 48.53 191 ARG A C 1
ATOM 1474 O O . ARG A 1 191 ? -2.878 -1.731 27.814 1.00 48.53 191 ARG A O 1
ATOM 1481 N N . MET A 1 192 ? -0.947 -1.453 26.663 1.00 48.19 192 MET A N 1
ATOM 1482 C CA . MET A 1 192 ? -1.163 -2.533 25.709 1.00 48.19 192 MET A CA 1
ATOM 1483 C C . MET A 1 192 ? -1.403 -3.791 26.546 1.00 48.19 192 MET A C 1
ATOM 1485 O O . MET A 1 192 ? -0.576 -4.091 27.410 1.00 48.19 192 MET A O 1
ATOM 1489 N N . ALA A 1 193 ? -2.601 -4.362 26.406 1.00 37.72 193 ALA A N 1
ATOM 1490 C CA . ALA A 1 193 ? -3.024 -5.526 27.172 1.00 37.72 193 ALA A CA 1
ATOM 1491 C C . ALA A 1 193 ? -2.062 -6.692 26.932 1.00 37.72 193 ALA A C 1
ATOM 1493 O O . ALA A 1 193 ? -1.607 -6.833 25.772 1.00 37.72 193 ALA A O 1
#

Foldseek 3Di:
DDDDDDDDDPADPDDDDDDDDDDPPVVVLVVLCVVCVVLLVQLVVLLVQLVVLLVQLVVCVVPDLVSVLSNLSSVLSQLCSLQSCLPRVSNVVVDVPNVSSLCSNLLSLLCNLLSVLVSLLSQDPADPVLNVVSVVLNVVSVVLSVVQVVCCVVVNHNSVVSVVVSVPSRVVSVVSSVVSVVVCCVPPVRPRD

Radius of gyration: 20.11 Å; chains: 1; bounding box: 43×37×64 Å